Protein 7LBO (pdb70)

Solvent-accessible surface area: 17368 Å² total

Radius of gyration: 28.51 Å; Cα contacts (8 Å, |Δi|>4): 329; chains: 4; bounding box: 81×67×84 Å

Structure (mmCIF, N/CA/C/O backbone):
data_7LBO
#
_entry.id   7LBO
#
_cell.length_a   114.182
_cell.length_b   71.441
_cell.length_c   82.786
_cell.angle_alpha   90.000
_cell.angle_beta   129.110
_cell.angle_gamma   90.000
#
_symmetry.space_group_name_H-M   'C 1 2 1'
#
loop_
_entity.id
_entity.type
_entity.pdbx_description
1 polymer 'Baculoviral IAP repeat-containing protein 5'
2 polymer 'histone H3 T3phK4me1 peptide'
3 non-polymer 'ZINC ION'
4 water water
#
loop_
_atom_site.group_PDB
_atom_site.id
_atom_site.type_symbol
_atom_site.label_atom_id
_atom_site.label_alt_id
_atom_site.label_comp_id
_atom_site.label_asym_id
_atom_site.label_entity_id
_atom_site.label_seq_id
_atom_site.pdbx_PDB_ins_code
_atom_site.Cartn_x
_atom_site.Cartn_y
_atom_site.Cartn_z
_atom_site.occupancy
_atom_site.B_iso_or_equiv
_atom_site.auth_seq_id
_atom_site.auth_comp_id
_atom_site.auth_asym_id
_atom_site.auth_atom_id
_atom_site.pdbx_PDB_model_num
ATOM 1 N N . THR A 1 9 ? -16.120 33.777 50.737 1.00 145.19 5 THR A N 1
ATOM 2 C CA . THR A 1 9 ? -15.272 32.890 51.603 1.00 142.03 5 THR A CA 1
ATOM 3 C C . THR A 1 9 ? -14.704 31.679 50.821 1.00 142.21 5 THR A C 1
ATOM 4 O O . THR A 1 9 ? -15.141 30.535 51.009 1.00 143.76 5 THR A O 1
ATOM 8 N N . LEU A 1 10 ? -13.740 31.952 49.930 1.00 133.90 6 LEU A N 1
ATOM 9 C CA . LEU A 1 10 ? -13.120 30.928 49.054 1.00 123.49 6 LEU A CA 1
ATOM 10 C C . LEU A 1 10 ? -11.602 30.843 49.248 1.00 113.82 6 LEU A C 1
ATOM 11 O O . LEU A 1 10 ? -10.953 31.841 49.559 1.00 108.05 6 LEU A O 1
ATOM 16 N N . PRO A 1 11 ? -11.024 29.658 49.008 1.00 106.65 7 PRO A N 1
ATOM 17 C CA . PRO A 1 11 ? -9.586 29.437 49.176 1.00 108.73 7 PRO A CA 1
ATOM 18 C C . PRO A 1 11 ? -8.709 30.412 48.403 1.00 107.04 7 PRO A C 1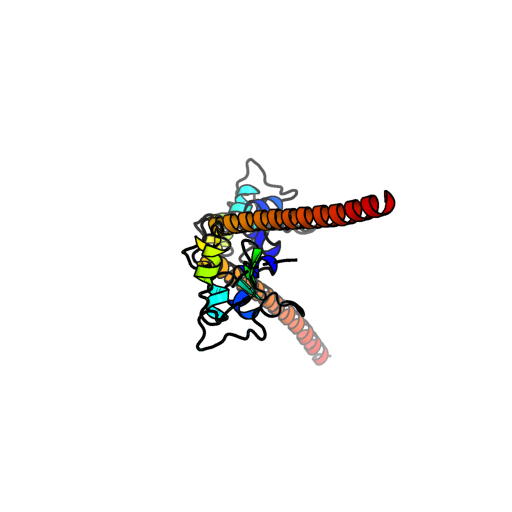
ATOM 19 O O . PRO A 1 11 ? -8.933 30.619 47.230 1.00 106.30 7 PRO A O 1
ATOM 23 N N . PRO A 1 12 ? -7.674 30.960 49.050 1.00 115.81 8 PRO A N 1
ATOM 24 C CA . PRO A 1 12 ? -6.738 31.892 48.407 1.00 115.18 8 PRO A CA 1
ATOM 25 C C . PRO A 1 12 ? -6.335 31.525 46.969 1.00 111.88 8 PRO A C 1
ATOM 26 O O . PRO A 1 12 ? -6.253 32.389 46.095 1.00 103.47 8 PRO A O 1
ATOM 30 N N . ALA A 1 13 ? -6.084 30.244 46.739 1.00 111.91 9 ALA A N 1
ATOM 31 C CA . ALA A 1 13 ? -5.637 29.772 45.438 1.00 111.18 9 ALA A CA 1
ATOM 32 C C . ALA A 1 13 ? -6.676 29.981 44.336 1.00 105.76 9 ALA A C 1
ATOM 33 O O . ALA A 1 13 ? -6.297 30.097 43.176 1.00 107.24 9 ALA A O 1
ATOM 35 N N . TRP A 1 14 ? -7.964 30.010 44.694 1.00 102.00 10 TRP A N 1
ATOM 36 C CA . TRP A 1 14 ? -9.063 30.210 43.724 1.00 101.42 10 TRP A CA 1
ATOM 37 C C . TRP A 1 14 ? -9.568 31.629 43.583 1.00 98.58 10 TRP A C 1
ATOM 38 O O . TRP A 1 14 ? -10.282 31.939 42.626 1.00 89.27 10 TRP A O 1
ATOM 49 N N . GLN A 1 15 ? -9.172 32.493 44.513 1.00 83.54 11 GLN A N 1
ATOM 50 C CA . GLN A 1 15 ? -9.568 33.909 44.488 1.00 84.06 11 GLN A CA 1
ATOM 51 C C . GLN A 1 15 ? -9.387 34.545 43.114 1.00 75.71 11 GLN A C 1
ATOM 52 O O . GLN A 1 15 ? -10.236 35.305 42.683 1.00 73.56 11 GLN A O 1
ATOM 58 N N . PRO A 1 16 ? -8.277 34.243 42.417 1.00 74.20 12 PRO A N 1
ATOM 59 C CA . PRO A 1 16 ? -8.055 34.985 41.177 1.00 68.03 12 PRO A CA 1
ATOM 60 C C . PRO A 1 16 ? -9.068 34.728 40.081 1.00 70.80 12 PRO A C 1
ATOM 61 O O . PRO A 1 16 ? -9.104 35.472 39.104 1.00 70.41 12 PRO A O 1
ATOM 65 N N . PHE A 1 17 ? -9.872 33.684 40.225 1.00 72.14 13 PHE A N 1
ATOM 66 C CA . PHE A 1 17 ? -11.002 33.461 39.323 1.00 70.03 13 PHE A CA 1
ATOM 67 C C . PHE A 1 17 ? -12.124 34.486 39.544 1.00 67.96 13 PHE A C 1
ATOM 68 O O . PHE A 1 17 ? -13.025 34.591 38.720 1.00 64.70 13 PHE A O 1
ATOM 76 N N . LEU A 1 18 ? -12.115 35.172 40.674 1.00 77.34 14 LEU A N 1
ATOM 77 C CA . LEU A 1 18 ? -13.151 36.168 41.004 1.00 80.55 14 LEU A CA 1
ATOM 78 C C . LEU A 1 18 ? -12.740 37.561 40.579 1.00 80.46 14 LEU A C 1
ATOM 79 O O . LEU A 1 18 ? -11.644 38.044 40.948 1.00 79.38 14 LEU A O 1
ATOM 84 N N . LYS A 1 19 ? -13.650 38.214 39.859 1.00 81.01 15 LYS A N 1
ATOM 85 C CA . LYS A 1 19 ? -13.427 39.523 39.300 1.00 79.41 15 LYS A CA 1
ATOM 86 C C . LYS A 1 19 ? -13.066 40.514 40.357 1.00 77.26 15 LYS A C 1
ATOM 87 O O . LYS A 1 19 ? -12.131 41.275 40.162 1.00 78.78 15 LYS A O 1
ATOM 91 N N . ASP A 1 20 ? -13.790 40.496 41.474 1.00 83.02 16 ASP A N 1
ATOM 92 C CA . ASP A 1 20 ? -13.575 41.472 42.561 1.00 86.31 16 ASP A CA 1
ATOM 93 C C . ASP A 1 20 ? -12.227 41.329 43.230 1.00 85.12 16 ASP A C 1
ATOM 94 O O . ASP A 1 20 ? -11.658 42.313 43.698 1.00 93.70 16 ASP A O 1
ATOM 99 N N . HIS A 1 21 ? -11.718 40.107 43.304 1.00 83.06 17 HIS A N 1
ATOM 100 C CA . HIS A 1 21 ? -10.367 39.895 43.822 1.00 82.73 17 HIS A CA 1
ATOM 101 C C . HIS A 1 21 ? -9.354 40.538 42.890 1.00 77.86 17 HIS A C 1
ATOM 102 O O . HIS A 1 21 ? -8.434 41.243 43.343 1.00 81.12 17 HIS A O 1
ATOM 109 N N . ARG A 1 22 ? -9.552 40.318 41.593 1.00 72.43 18 ARG A N 1
ATOM 110 C CA . ARG A 1 22 ? -8.608 40.794 40.598 1.00 66.62 18 ARG A CA 1
ATOM 111 C C . ARG A 1 22 ? -8.585 42.306 40.597 1.00 70.19 18 ARG A C 1
ATOM 112 O O . ARG A 1 22 ? -7.511 42.910 40.637 1.00 74.94 18 ARG A O 1
ATOM 120 N N . ILE A 1 23 ? -9.761 42.924 40.611 1.00 74.06 19 ILE A N 1
ATOM 121 C CA . ILE A 1 23 ? -9.849 44.376 40.717 1.00 84.83 19 ILE A CA 1
ATOM 122 C C . ILE A 1 23 ? -9.031 44.826 41.913 1.00 87.26 19 ILE A C 1
ATOM 123 O O . ILE A 1 23 ? -8.216 45.729 41.791 1.00 89.28 19 ILE A O 1
ATOM 128 N N . SER A 1 24 ? -9.223 44.178 43.061 1.00 86.81 20 SER A N 1
ATOM 129 C CA . SER A 1 24 ? -8.565 44.634 44.294 1.00 90.11 20 SER A CA 1
ATOM 130 C C . SER A 1 24 ? -7.058 44.538 44.231 1.00 86.27 20 SER A C 1
ATOM 131 O O . SER A 1 24 ? -6.414 45.104 45.078 1.00 91.28 20 SER A O 1
ATOM 134 N N . THR A 1 25 ? -6.470 43.815 43.279 1.00 82.98 21 THR A N 1
ATOM 135 C CA . THR A 1 25 ? -4.986 43.806 43.184 1.00 86.50 21 THR A CA 1
ATOM 136 C C . THR A 1 25 ? -4.425 45.147 42.693 1.00 88.12 21 THR A C 1
ATOM 137 O O . THR A 1 25 ? -3.243 45.423 42.854 1.00 86.12 21 THR A O 1
ATOM 141 N N . PHE A 1 26 ? -5.270 45.939 42.035 1.00 89.71 22 PHE A N 1
ATOM 142 C CA . PHE A 1 26 ? -4.835 47.166 41.382 1.00 93.68 22 PHE A CA 1
ATOM 143 C C . PHE A 1 26 ? -4.660 48.265 42.401 1.00 95.07 22 PHE A C 1
ATOM 144 O O . PHE A 1 26 ? -5.574 49.026 42.657 1.00 97.14 22 PHE A O 1
ATOM 152 N N . LYS A 1 27 ? -3.463 48.311 42.975 1.00 100.20 23 LYS A N 1
ATOM 153 C CA . LYS A 1 27 ? -3.086 49.302 43.966 1.00 112.24 23 LYS A CA 1
ATOM 154 C C . LYS A 1 27 ? -2.282 50.382 43.233 1.00 114.95 23 LYS A C 1
ATOM 155 O O . LYS A 1 27 ? -1.253 50.083 42.641 1.00 118.28 23 LYS A O 1
ATOM 157 N N . ASN A 1 28 ? -2.757 51.620 43.225 1.00 116.16 24 ASN A N 1
ATOM 158 C CA . ASN A 1 28 ? -2.055 52.693 42.505 1.00 1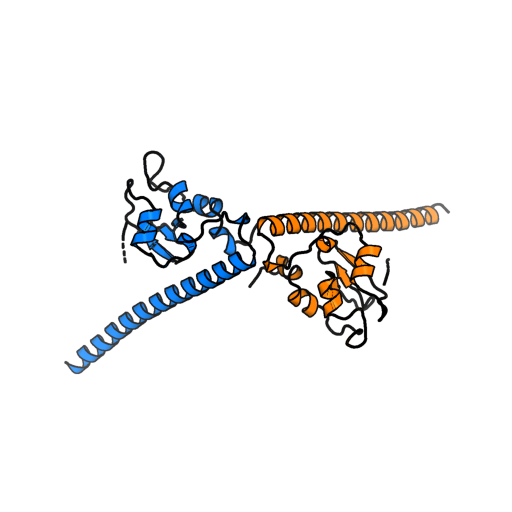21.69 24 ASN A CA 1
ATOM 159 C C . ASN A 1 28 ? -1.905 52.453 40.997 1.00 119.25 24 ASN A C 1
ATOM 160 O O . ASN A 1 28 ? -0.882 52.807 40.411 1.00 121.12 24 ASN A O 1
ATOM 165 N N . TRP A 1 29 ? -2.906 51.842 40.364 1.00 111.95 25 TRP A N 1
ATOM 166 C CA . TRP A 1 29 ? -2.913 51.728 38.908 1.00 104.62 25 TRP A CA 1
ATOM 167 C C . TRP A 1 29 ? -3.052 53.139 38.351 1.00 109.88 25 TRP A C 1
ATOM 168 O O . TRP A 1 29 ? -3.869 53.919 38.844 1.00 117.45 25 TRP A O 1
ATOM 179 N N . PRO A 1 30 ? -2.233 53.497 37.348 1.00 110.91 26 PRO A N 1
ATOM 180 C CA . PRO A 1 30 ? -2.334 54.901 36.914 1.00 112.26 26 PRO A CA 1
ATOM 181 C C . PRO A 1 30 ? -3.524 55.216 35.986 1.00 112.30 26 PRO A C 1
ATOM 182 O O . PRO A 1 30 ? -3.919 56.379 35.882 1.00 119.94 26 PRO A O 1
ATOM 186 N N . PHE A 1 31 ? -4.111 54.225 35.322 1.00 105.51 27 PHE A N 1
ATOM 187 C CA . PHE A 1 31 ? -5.142 54.534 34.330 1.00 104.42 27 PHE A CA 1
ATOM 188 C C . PHE A 1 31 ? -6.544 54.379 34.915 1.00 104.41 27 PHE A C 1
ATOM 189 O O . PHE A 1 31 ? -7.078 53.271 35.008 1.00 95.13 27 PHE A O 1
ATOM 197 N N . LEU A 1 32 ? -7.161 55.508 35.279 1.00 105.46 28 LEU A N 1
ATOM 198 C CA . LEU A 1 32 ? -8.469 55.471 35.940 1.00 103.03 28 LEU A CA 1
ATOM 199 C C . LEU A 1 32 ? -9.552 56.006 35.001 1.00 103.16 28 LEU A C 1
ATOM 200 O O . LEU A 1 32 ? -9.429 55.875 33.798 1.00 97.61 28 LEU A O 1
ATOM 205 N N . GLU A 1 33 ? -10.598 56.635 35.534 1.00 111.66 29 GLU A N 1
ATOM 206 C CA . GLU A 1 33 ? -11.683 57.128 34.690 1.00 118.04 29 GLU A CA 1
ATOM 207 C C . GLU A 1 33 ? -11.158 58.042 33.565 1.00 115.26 29 GLU A C 1
ATOM 208 O O . GLU A 1 33 ? -10.252 58.837 33.772 1.00 114.64 29 GLU A O 1
ATOM 214 N N . GLY A 1 34 ? -11.731 57.871 32.377 1.00 113.11 30 GLY A N 1
ATOM 215 C CA . GLY A 1 34 ? -11.309 58.547 31.170 1.00 113.98 30 GLY A CA 1
ATOM 216 C C . GLY A 1 34 ? -10.573 57.580 30.270 1.00 109.81 30 GLY A C 1
ATOM 217 O O . GLY A 1 34 ? -10.567 57.740 29.059 1.00 114.99 30 GLY A O 1
ATOM 218 N N . CYS A 1 35 ? -9.960 56.571 30.868 1.00 104.62 31 CYS A N 1
ATOM 219 C CA . CYS A 1 35 ? -9.137 55.620 30.138 1.00 108.91 31 CYS A CA 1
ATOM 220 C C . CYS A 1 35 ? -9.885 54.334 29.833 1.00 101.47 31 CYS A C 1
ATOM 221 O O . CYS A 1 35 ? -10.801 53.970 30.530 1.00 97.41 31 CYS A O 1
ATOM 224 N N . ALA A 1 36 ? -9.432 53.630 28.808 1.00 99.69 32 ALA A N 1
ATOM 225 C CA . ALA A 1 36 ? -10.015 52.369 28.399 1.00 95.37 32 ALA A CA 1
ATOM 226 C C . ALA A 1 36 ? -9.515 51.189 29.241 1.00 91.02 32 ALA A C 1
ATOM 227 O O . ALA A 1 36 ? -10.261 50.238 29.452 1.00 85.42 32 ALA A O 1
ATOM 229 N N . CYS A 1 37 ? -8.250 51.226 29.678 1.00 93.50 33 CYS A N 1
ATOM 230 C CA . CYS A 1 37 ? -7.671 50.149 30.499 1.00 90.90 33 CYS A CA 1
ATOM 231 C C . CYS A 1 37 ? -7.757 50.449 32.001 1.00 90.67 33 CYS A C 1
ATOM 232 O O . CYS A 1 37 ? -6.760 50.474 32.709 1.00 98.79 33 CYS A O 1
ATOM 235 N N . THR A 1 38 ? -8.962 50.659 32.488 1.00 90.79 34 THR A N 1
ATOM 236 C CA . THR A 1 38 ? -9.202 50.855 33.913 1.00 92.33 34 THR A CA 1
ATOM 237 C C . THR A 1 38 ? -9.038 49.553 34.698 1.00 89.34 34 THR A C 1
ATOM 238 O O . THR A 1 38 ? -9.065 48.473 34.119 1.00 86.92 34 THR A O 1
ATOM 242 N N . PRO A 1 39 ? -8.951 49.643 36.034 1.00 90.27 35 PRO A N 1
ATOM 243 C CA . PRO A 1 39 ? -8.974 48.426 36.860 1.00 87.39 35 PRO A CA 1
ATOM 244 C C . PRO A 1 39 ? -10.161 47.512 36.557 1.00 84.62 35 PRO A C 1
ATOM 245 O O . PRO A 1 39 ? -9.984 46.319 36.363 1.00 88.65 35 PRO A O 1
ATOM 249 N N . GLU A 1 40 ? -11.361 48.072 36.486 1.00 92.14 36 GLU A N 1
ATOM 250 C CA . GLU A 1 40 ? -12.553 47.291 36.146 1.00 93.21 36 GLU A CA 1
ATOM 251 C C . GLU A 1 40 ? -12.319 46.505 34.835 1.00 86.97 36 GLU A C 1
ATOM 252 O O . GLU A 1 40 ? -12.554 45.300 34.792 1.00 75.81 36 GLU A O 1
ATOM 258 N N . ARG A 1 41 ? -11.815 47.158 33.792 1.00 83.31 37 ARG A N 1
ATOM 259 C CA . ARG A 1 41 ? -11.670 46.489 32.481 1.00 84.42 37 ARG A CA 1
ATOM 260 C C . ARG A 1 41 ? -10.447 45.532 32.460 1.00 78.81 37 ARG A C 1
ATOM 261 O O . ARG A 1 41 ? -10.454 44.514 31.763 1.00 79.77 37 ARG A O 1
ATOM 265 N N . MET A 1 42 ? -9.400 45.842 33.224 1.00 79.51 38 MET A N 1
ATOM 266 C CA . MET A 1 42 ? -8.245 44.933 33.350 1.00 75.69 38 MET A CA 1
ATOM 267 C C . MET A 1 42 ? -8.693 43.639 34.035 1.00 73.21 38 MET A C 1
ATOM 268 O O . MET A 1 42 ? -8.500 42.522 33.524 1.00 72.31 38 MET A O 1
ATOM 273 N N . ALA A 1 43 ? -9.349 43.791 35.168 1.00 67.73 39 ALA A N 1
ATOM 274 C CA . ALA A 1 43 ? -9.897 42.639 35.849 1.00 76.18 39 ALA A CA 1
ATOM 275 C C . ALA A 1 43 ? -10.898 41.846 35.004 1.00 70.32 39 ALA A C 1
ATOM 276 O O . ALA A 1 43 ? -10.859 40.608 34.990 1.00 70.80 39 ALA A O 1
ATOM 278 N N . GLU A 1 44 ? -11.776 42.541 34.278 1.00 74.41 40 GLU 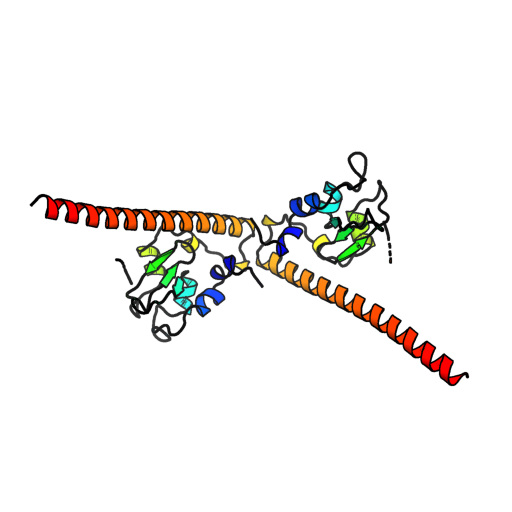A N 1
ATOM 279 C CA . GLU A 1 44 ? -12.766 41.853 33.439 1.00 75.01 40 GLU A CA 1
ATOM 280 C C . GLU A 1 44 ? -12.006 40.986 32.444 1.00 72.15 40 GLU A C 1
ATOM 281 O O . GLU A 1 44 ? -12.452 39.911 32.096 1.00 77.27 40 GLU A O 1
ATOM 287 N N . ALA A 1 45 ? -10.827 41.434 32.026 1.00 72.71 41 ALA A N 1
ATOM 288 C CA . ALA A 1 45 ? -10.052 40.721 31.012 1.00 67.78 41 ALA A CA 1
ATOM 289 C C . ALA A 1 45 ? -9.146 39.647 31.581 1.00 65.70 41 ALA A C 1
ATOM 290 O O . ALA A 1 45 ? -8.445 38.989 30.828 1.00 71.04 41 ALA A O 1
ATOM 292 N N . GLY A 1 46 ? -9.089 39.488 32.890 1.00 67.46 42 GLY A N 1
ATOM 293 C CA . GLY A 1 46 ? -8.255 38.410 33.453 1.00 68.30 42 GLY A CA 1
ATOM 294 C C . GLY A 1 46 ? -6.977 38.852 34.162 1.00 69.53 42 GLY A C 1
ATOM 295 O O . GLY A 1 46 ? -6.333 38.052 34.827 1.00 65.53 42 GLY A O 1
ATOM 296 N N . PHE A 1 47 ? -6.636 40.134 34.068 1.00 66.15 43 PHE A N 1
ATOM 297 C CA . PHE A 1 47 ? -5.383 40.604 34.599 1.00 62.15 43 PHE A CA 1
ATOM 298 C C . PHE A 1 47 ? -5.422 40.892 36.082 1.00 68.49 43 PHE A C 1
ATOM 299 O O . PHE A 1 47 ? -6.456 41.234 36.645 1.00 70.75 43 PHE A O 1
ATOM 307 N N . ILE A 1 48 ? -4.274 40.674 36.713 1.00 74.16 44 ILE A N 1
ATOM 308 C CA . ILE A 1 48 ? -3.989 41.178 38.034 1.00 80.26 44 ILE A CA 1
ATOM 309 C C . ILE A 1 48 ? -2.732 42.057 37.963 1.00 83.37 44 ILE A C 1
ATOM 310 O O . ILE A 1 48 ? -1.880 41.920 37.075 1.00 84.92 44 ILE A O 1
ATOM 315 N N . HIS A 1 49 ? -2.603 42.933 38.943 1.00 86.78 45 HIS A N 1
ATOM 316 C CA . HIS A 1 49 ? -1.532 43.896 38.947 1.00 91.91 45 HIS A CA 1
ATOM 317 C C . HIS A 1 49 ? -0.332 43.303 39.679 1.00 90.41 45 HIS A C 1
ATOM 318 O O . HIS A 1 49 ? -0.447 42.965 40.838 1.00 91.58 45 HIS A O 1
ATOM 325 N N . CYS A 1 50 ? 0.806 43.171 38.997 1.00 90.36 46 CYS A N 1
ATOM 326 C CA . CYS A 1 50 ? 2.014 42.600 39.595 1.00 91.06 46 CYS A CA 1
ATOM 327 C C . CYS A 1 50 ? 3.162 43.584 39.553 1.00 96.51 46 CYS A C 1
ATOM 328 O O . CYS A 1 50 ? 4.235 43.230 39.072 1.00 100.58 46 CYS A O 1
ATOM 331 N N . PRO A 1 51 ? 2.962 44.809 40.080 1.00 97.95 47 PRO A N 1
ATOM 332 C CA . PRO A 1 51 ? 3.938 45.901 39.932 1.00 104.46 47 PRO A CA 1
ATOM 333 C C . PRO A 1 51 ? 5.300 45.572 40.514 1.00 110.49 47 PRO A C 1
ATOM 334 O O . PRO A 1 51 ? 5.373 44.754 41.412 1.00 112.08 47 PRO A O 1
ATOM 338 N N . THR A 1 52 ? 6.355 46.187 39.986 1.00 114.69 48 THR A N 1
ATOM 339 C CA . THR A 1 52 ? 7.653 46.192 40.632 1.00 119.93 48 THR A CA 1
ATOM 340 C C . THR A 1 52 ? 8.097 47.650 40.729 1.00 129.23 48 THR A C 1
ATOM 341 O O . THR A 1 52 ? 7.387 48.532 40.230 1.00 123.11 48 THR A O 1
ATOM 345 N N . GLU A 1 53 ? 9.237 47.919 41.381 1.00 140.86 49 GLU A N 1
ATOM 346 C CA . GLU A 1 53 ? 9.851 49.266 41.332 1.00 149.59 49 GLU A CA 1
ATOM 347 C C . GLU A 1 53 ? 10.167 49.561 39.865 1.00 152.86 49 GLU A C 1
ATOM 348 O O . GLU A 1 53 ? 9.818 50.616 39.349 1.00 151.01 49 GLU A O 1
ATOM 350 N N . ASN A 1 54 ? 10.754 48.572 39.189 1.00 158.00 50 ASN A N 1
ATOM 351 C CA . ASN A 1 54 ? 11.154 48.686 37.784 1.00 164.10 50 ASN A CA 1
ATOM 352 C C . ASN A 1 54 ? 9.990 48.814 36.791 1.00 158.46 50 ASN A C 1
ATOM 353 O O . ASN A 1 54 ? 10.048 49.623 35.866 1.00 164.26 50 ASN A O 1
ATOM 358 N N . GLU A 1 55 ? 8.949 48.009 36.989 1.00 150.47 51 GLU A N 1
ATOM 359 C CA . GLU A 1 55 ? 7.899 47.798 35.998 1.00 140.18 51 GLU A CA 1
ATOM 360 C C . GLU A 1 55 ? 6.557 48.046 36.695 1.00 128.08 51 GLU A C 1
ATOM 361 O O . GLU A 1 55 ? 5.797 47.114 36.974 1.00 116.39 51 GLU A O 1
ATOM 367 N N . PRO A 1 56 ? 6.279 49.323 37.009 1.00 129.11 52 PRO A N 1
ATOM 368 C CA . PRO A 1 56 ? 5.186 49.679 37.913 1.00 123.58 52 PRO A CA 1
ATOM 369 C C . PRO A 1 56 ? 3.803 49.406 37.361 1.00 118.02 52 PRO A C 1
ATOM 370 O O . PRO A 1 56 ? 2.861 49.299 38.144 1.00 117.91 52 PRO A O 1
ATOM 374 N N . ASP A 1 57 ? 3.676 49.323 36.032 1.00 113.96 53 ASP A N 1
ATOM 375 C CA . ASP A 1 57 ? 2.390 49.007 35.385 1.00 105.50 53 ASP A CA 1
ATOM 376 C C . ASP A 1 57 ? 2.250 47.521 34.997 1.00 100.96 53 ASP A C 1
ATOM 377 O O . ASP A 1 57 ? 1.443 47.176 34.136 1.00 93.90 53 ASP A O 1
ATOM 382 N N . LEU A 1 58 ? 3.027 46.645 35.626 1.00 99.56 54 LEU A N 1
ATOM 383 C CA . LEU A 1 58 ? 3.054 45.248 35.197 1.00 99.36 54 LEU A CA 1
ATOM 384 C C . LEU A 1 58 ? 1.758 44.529 35.540 1.00 94.37 54 LEU A C 1
ATOM 385 O O . LEU A 1 58 ? 1.270 44.591 36.668 1.00 93.13 54 LEU A O 1
ATOM 390 N N . ALA A 1 59 ? 1.219 43.826 34.552 1.00 88.76 55 ALA A N 1
ATOM 391 C CA . ALA A 1 59 ? 0.005 43.055 34.752 1.00 85.05 55 ALA A CA 1
ATOM 392 C C . ALA A 1 59 ? 0.180 41.676 34.161 1.00 83.66 55 ALA A C 1
ATOM 393 O O . ALA A 1 59 ? 0.911 41.487 33.181 1.00 83.88 55 ALA A O 1
ATOM 395 N N . GLN A 1 60 ? -0.482 40.710 34.778 1.00 81.71 56 GLN A N 1
ATOM 396 C CA . GLN A 1 60 ? -0.418 39.336 34.331 1.00 79.11 56 GLN A CA 1
ATOM 397 C C . GLN A 1 60 ? -1.801 38.684 34.313 1.00 77.50 56 GLN A C 1
ATOM 398 O O . GLN A 1 60 ? -2.580 38.841 35.262 1.00 75.18 56 GLN A O 1
ATOM 404 N N . CYS A 1 61 ? -2.083 37.927 33.258 1.00 72.60 57 CYS A N 1
ATOM 405 C CA . CYS A 1 61 ? -3.274 37.087 33.234 1.00 72.01 57 CYS A CA 1
ATOM 406 C C . CYS A 1 61 ? -3.165 35.996 34.295 1.00 62.89 57 CYS A C 1
ATOM 407 O O . CYS A 1 61 ? -2.218 35.240 34.298 1.00 63.76 57 CYS A O 1
ATOM 410 N N . PHE A 1 62 ? -4.143 35.897 35.172 1.00 61.88 58 PHE A N 1
ATOM 411 C CA . PHE A 1 62 ? -4.114 34.869 36.230 1.00 65.36 58 PHE A CA 1
ATOM 412 C C . PHE A 1 62 ? -4.208 33.472 35.671 1.00 68.61 58 PHE A C 1
ATOM 413 O O . PHE A 1 62 ? -3.873 32.530 36.369 1.00 75.04 58 PHE A O 1
ATOM 421 N N . PHE A 1 63 ? -4.712 33.360 34.434 1.00 72.66 59 PHE A N 1
ATOM 422 C CA . PHE A 1 63 ? -5.055 32.082 33.835 1.00 71.69 59 PHE A CA 1
ATOM 423 C C . PHE A 1 63 ? -3.988 31.525 32.908 1.00 73.47 59 PHE A C 1
ATOM 424 O O . PHE A 1 63 ? -3.685 30.340 32.994 1.00 73.31 59 PHE A O 1
ATOM 432 N N . CYS A 1 64 ? -3.478 32.354 31.988 1.00 73.83 60 CYS A N 1
ATOM 433 C CA . CYS A 1 64 ? -2.416 31.930 31.048 1.00 74.06 60 CYS A CA 1
ATOM 434 C C . CYS A 1 64 ? -1.031 32.497 31.400 1.00 72.45 60 CYS A C 1
ATOM 435 O O . CYS A 1 64 ? -0.058 32.133 30.788 1.00 74.04 60 CYS A O 1
ATOM 438 N N . PHE A 1 65 ? -0.952 33.384 32.382 1.00 77.17 61 PHE A N 1
ATOM 439 C CA . PHE A 1 65 ? 0.326 33.885 32.950 1.00 78.45 61 PHE A CA 1
ATOM 440 C C . PHE A 1 65 ? 1.148 34.776 32.020 1.00 86.50 61 PHE A C 1
ATOM 441 O O . PHE A 1 65 ? 2.298 35.119 32.321 1.00 90.17 61 PHE A O 1
ATOM 449 N N . LYS A 1 66 ? 0.524 35.201 30.927 1.00 83.85 62 LYS A N 1
ATOM 450 C CA . LYS A 1 66 ? 1.115 36.196 30.072 1.00 88.45 62 LYS A CA 1
ATOM 451 C C . LYS A 1 66 ? 1.252 37.490 30.863 1.00 85.11 62 LYS A C 1
ATOM 452 O O . LYS A 1 66 ? 0.325 37.901 31.569 1.00 79.76 62 LYS A O 1
ATOM 458 N N . GLU A 1 67 ? 2.391 38.141 30.681 1.00 88.33 63 GLU A N 1
ATOM 459 C CA . GLU A 1 67 ? 2.764 39.335 31.422 1.00 92.07 63 GLU A CA 1
ATOM 460 C C . GLU A 1 67 ? 2.926 40.508 30.468 1.00 92.96 63 GLU A C 1
ATOM 461 O O . GLU A 1 67 ? 3.719 40.426 29.541 1.00 90.11 63 GLU A O 1
ATOM 467 N N . LEU A 1 68 ? 2.166 41.584 30.675 1.00 89.08 64 LEU A N 1
ATOM 468 C CA . LEU A 1 68 ? 2.239 42.735 29.780 1.00 88.37 64 LEU A CA 1
ATOM 469 C C . LEU A 1 68 ? 2.493 44.002 30.559 1.00 91.29 64 LEU A C 1
ATOM 470 O O . LEU A 1 68 ? 1.943 44.222 31.639 1.00 90.46 64 LEU A O 1
ATOM 475 N N . GLU A 1 69 ? 3.336 44.831 29.965 1.00 104.15 65 GLU A N 1
ATOM 476 C CA . GLU A 1 69 ? 3.713 46.120 30.498 1.00 105.34 65 GLU A CA 1
ATOM 477 C C . GLU A 1 69 ? 3.505 47.111 29.368 1.00 106.81 65 GLU A C 1
ATOM 478 O O . GLU A 1 69 ? 3.079 46.720 28.264 1.00 102.60 65 GLU A O 1
ATOM 484 N N . GLY A 1 70 ? 3.829 48.378 29.634 1.00 106.46 66 GLY A N 1
ATOM 485 C CA . GLY A 1 70 ? 3.752 49.421 28.619 1.00 109.16 66 GLY A CA 1
ATOM 486 C C . GLY A 1 70 ? 2.330 49.767 28.235 1.00 107.78 66 GLY A C 1
ATOM 487 O O . GLY A 1 70 ? 2.068 50.155 27.101 1.00 107.62 66 GLY A O 1
ATOM 488 N N . TRP A 1 71 ? 1.420 49.616 29.192 1.00 103.74 67 TRP A N 1
ATOM 489 C CA . TRP A 1 71 ? 0.019 49.979 29.004 1.00 102.03 67 TRP A CA 1
ATOM 490 C C . TRP A 1 71 ? -0.116 51.445 28.609 1.00 108.38 67 TRP A C 1
ATOM 491 O O . TRP A 1 71 ? 0.563 52.307 29.172 1.00 100.92 67 TRP A O 1
ATOM 502 N N . GLU A 1 72 ? -0.967 51.687 27.606 1.00 113.30 68 GLU A N 1
ATOM 503 C CA . GLU A 1 72 ? -1.387 53.022 27.208 1.00 118.10 68 GLU A CA 1
ATOM 504 C C . GLU A 1 72 ? -2.872 53.239 27.525 1.00 113.53 68 GLU A C 1
ATOM 505 O O . GLU A 1 72 ? -3.650 52.296 27.558 1.00 112.31 68 GLU A O 1
ATOM 511 N N . PRO A 1 73 ? -3.268 54.480 27.795 1.00 114.71 69 PRO A N 1
ATOM 512 C CA . PRO A 1 73 ? -4.640 54.721 28.243 1.00 112.87 69 PRO A CA 1
ATOM 513 C C . PRO A 1 73 ? -5.745 54.221 27.293 1.00 110.29 69 PRO A C 1
ATOM 514 O O . PRO A 1 73 ? -6.798 53.825 27.765 1.00 104.96 69 PRO A O 1
ATOM 518 N N . ASP A 1 74 ? -5.506 54.254 25.982 1.00 115.14 70 ASP A N 1
ATOM 519 C CA . ASP A 1 74 ? -6.500 53.811 24.982 1.00 113.93 70 ASP A CA 1
ATOM 520 C C . ASP A 1 74 ? -6.482 52.304 24.759 1.00 105.87 70 ASP A C 1
ATOM 521 O O . ASP A 1 74 ? -7.268 51.801 23.960 1.00 104.49 70 ASP A O 1
ATOM 526 N N . ASP A 1 75 ? -5.581 51.587 25.430 1.00 102.22 71 ASP A N 1
ATOM 527 C CA . ASP A 1 75 ? -5.521 50.121 25.292 1.00 103.43 71 ASP A CA 1
ATOM 528 C C . ASP A 1 75 ? -6.802 49.463 25.831 1.00 96.35 71 ASP A C 1
ATOM 529 O O . ASP A 1 75 ? -7.174 49.684 26.987 1.00 89.80 71 ASP A O 1
ATOM 534 N N . ASP A 1 76 ? -7.486 48.697 24.977 1.00 93.92 72 ASP A N 1
ATOM 535 C CA . ASP A 1 76 ? -8.583 47.839 25.414 1.00 94.44 72 ASP A CA 1
ATOM 536 C C . ASP A 1 76 ? -8.004 46.501 25.907 1.00 88.92 72 ASP A C 1
ATOM 537 O O . ASP A 1 76 ? -7.537 45.680 25.116 1.00 86.67 72 ASP A O 1
ATOM 542 N N . PRO A 1 77 ? -8.024 46.285 27.226 1.00 85.42 73 PRO A N 1
ATOM 543 C CA . PRO A 1 77 ? -7.349 45.114 27.809 1.00 86.83 73 PRO A CA 1
ATOM 544 C C . PRO A 1 77 ? -7.716 43.779 27.174 1.00 85.19 73 PRO A C 1
ATOM 545 O O . PRO A 1 77 ? -6.858 42.890 27.096 1.00 75.86 73 PRO A O 1
ATOM 549 N N . ILE A 1 78 ? -8.968 43.638 26.741 1.00 86.42 74 ILE A N 1
ATOM 550 C CA . ILE A 1 78 ? -9.415 42.401 26.118 1.00 87.50 74 ILE A CA 1
ATOM 551 C C . ILE A 1 78 ? -8.755 42.227 24.771 1.00 88.51 74 ILE A C 1
ATOM 552 O O . ILE A 1 78 ? -8.302 41.147 24.442 1.00 94.54 74 ILE A O 1
ATOM 557 N N . GLU A 1 79 ? -8.686 43.283 23.991 1.00 93.01 75 GLU A N 1
ATOM 558 C CA . GLU A 1 79 ? -8.006 43.176 22.721 1.00 100.95 75 GLU A CA 1
ATOM 559 C C . GLU A 1 79 ? -6.533 42.869 22.934 1.00 97.07 75 GLU A C 1
ATOM 560 O O . GLU A 1 79 ? -5.925 42.118 22.172 1.00 103.89 75 GLU A O 1
ATOM 566 N N . GLU A 1 80 ? -5.956 43.449 23.968 1.00 88.23 76 GLU A N 1
ATOM 567 C CA . GLU A 1 80 ? -4.540 43.222 24.241 1.00 90.40 76 GLU A CA 1
ATOM 568 C C . GLU A 1 80 ? -4.293 41.770 24.681 1.00 88.68 76 GLU A C 1
ATOM 569 O O . GLU A 1 80 ? -3.298 41.159 24.289 1.00 88.96 76 GLU A O 1
ATOM 575 N N . HIS A 1 81 ? -5.212 41.216 25.468 1.00 82.98 77 HIS A N 1
ATOM 576 C CA . HIS A 1 81 ? -5.120 39.826 25.868 1.00 81.60 77 HIS A CA 1
ATOM 577 C C . HIS A 1 81 ? -5.187 38.957 24.636 1.00 83.07 77 HIS A C 1
ATOM 578 O O . HIS A 1 81 ? -4.330 38.079 24.457 1.00 82.29 77 HIS A O 1
ATOM 585 N N . LYS A 1 82 ? -6.183 39.209 23.783 1.00 87.13 78 LYS A N 1
ATOM 586 C CA . LYS A 1 82 ? -6.335 38.446 22.534 1.00 98.48 78 LYS A CA 1
ATOM 587 C C . LYS A 1 82 ? -5.066 38.481 21.696 1.00 102.10 78 LYS A C 1
ATOM 588 O O . LYS A 1 82 ? -4.541 37.422 21.347 1.00 102.86 78 LYS A O 1
ATOM 594 N N . LYS A 1 83 ? -4.577 39.686 21.380 1.00 103.25 79 LYS A N 1
ATOM 595 C CA . LYS A 1 83 ? -3.390 39.821 20.531 1.00 111.95 79 LYS A CA 1
ATOM 596 C C . LYS A 1 83 ? -2.222 39.059 21.163 1.00 111.31 79 LYS A C 1
ATOM 597 O O . LYS A 1 83 ? -1.615 38.221 20.512 1.00 117.95 79 LYS A O 1
ATOM 599 N N . HIS A 1 84 ? -1.943 39.298 22.439 1.00 103.17 80 HIS A N 1
ATOM 600 C CA . HIS A 1 84 ? -0.712 38.779 23.044 1.00 105.22 80 HIS A CA 1
ATOM 601 C C . HIS A 1 84 ? -0.756 37.321 23.532 1.00 101.96 80 HIS A C 1
ATOM 602 O O . HIS A 1 84 ? 0.290 36.686 23.646 1.00 110.22 80 HIS A O 1
ATOM 609 N N . SER A 1 85 ? -1.945 36.776 23.774 1.00 96.18 81 SER A N 1
ATOM 610 C CA . SER A 1 85 ? -2.075 35.365 24.190 1.00 98.36 81 SER A CA 1
ATOM 611 C C . SER A 1 85 ? -3.409 34.746 23.716 1.00 96.86 81 SER A C 1
ATOM 612 O O . SER A 1 85 ? -4.296 34.462 24.531 1.00 89.90 81 SER A O 1
ATOM 615 N N . SER A 1 86 ? -3.539 34.550 22.398 1.00 101.84 82 SER A N 1
ATOM 616 C CA . SER A 1 86 ? -4.832 34.216 21.775 1.00 98.07 82 SER A CA 1
ATOM 617 C C . SER A 1 86 ? -5.319 32.823 22.141 1.00 94.62 82 SER A C 1
ATOM 618 O O . SER A 1 86 ? -6.515 32.597 22.166 1.00 90.30 82 SER A O 1
ATOM 621 N N . GLY A 1 87 ? -4.413 31.921 22.508 1.00 96.50 83 GLY A N 1
ATOM 622 C CA . GLY A 1 87 ? -4.811 30.594 22.999 1.00 94.50 83 GLY A CA 1
ATOM 623 C C . GLY A 1 87 ? -5.405 30.523 24.419 1.00 92.10 83 GLY A C 1
ATOM 624 O O . GLY A 1 87 ? -5.824 29.458 24.848 1.00 90.61 83 GLY A O 1
ATOM 625 N N . CYS A 1 88 ? -5.463 31.640 25.143 1.00 84.70 84 CYS A N 1
ATOM 626 C CA . CYS A 1 88 ? -5.922 31.639 26.531 1.00 82.67 84 CYS A CA 1
ATOM 627 C C . CYS A 1 88 ? -7.407 31.290 26.669 1.00 82.05 84 CYS A C 1
ATOM 628 O O . CYS A 1 88 ? -8.266 31.980 26.144 1.00 88.16 84 CYS A O 1
ATOM 631 N N . ALA A 1 89 ? -7.710 30.235 27.411 1.00 82.59 85 ALA A N 1
ATOM 632 C CA . ALA A 1 89 ? -9.072 29.683 27.475 1.00 79.46 85 ALA A CA 1
ATOM 633 C C . ALA A 1 89 ? -10.024 30.532 28.301 1.00 79.11 85 ALA A C 1
ATOM 634 O O . ALA A 1 89 ? -11.232 30.443 28.138 1.00 79.37 85 ALA A O 1
ATOM 636 N N . PHE A 1 90 ? -9.476 31.350 29.196 1.00 78.06 86 PHE A N 1
ATOM 637 C CA . PHE A 1 90 ? -10.291 32.294 29.954 1.00 72.43 86 PHE A CA 1
ATOM 638 C C . PHE A 1 90 ? -11.021 33.237 29.050 1.00 74.33 86 PHE A C 1
ATOM 639 O O . PHE A 1 90 ? -12.100 33.723 29.391 1.00 70.78 86 PHE A O 1
ATOM 647 N N . LEU A 1 91 ? -10.419 33.516 27.902 1.00 80.66 87 LEU A N 1
ATOM 648 C CA . LEU A 1 91 ? -11.057 34.381 26.919 1.00 82.57 87 LEU A CA 1
ATOM 649 C C . LEU A 1 91 ? -12.324 33.756 26.399 1.00 82.62 87 LEU A C 1
ATOM 650 O O . LEU A 1 91 ? -13.224 34.475 26.005 1.00 78.20 87 LEU A O 1
ATOM 655 N N . SER A 1 92 ? -12.400 32.429 26.411 1.00 84.93 88 SER A N 1
ATOM 656 C CA . SER A 1 92 ? -13.590 31.719 25.932 1.00 85.97 88 SER A CA 1
ATOM 657 C C . SER A 1 92 ? -14.709 31.662 26.943 1.00 78.45 88 SER A C 1
ATOM 658 O O . SER A 1 92 ? -15.823 31.397 26.598 1.00 86.16 88 SER A O 1
ATOM 661 N N . VAL A 1 93 ? -14.425 31.958 28.181 1.00 74.88 89 VAL A N 1
ATOM 662 C CA . VAL A 1 93 ? -15.430 31.801 29.204 1.00 78.55 89 VAL A CA 1
ATOM 663 C C . VAL A 1 93 ? -16.500 32.860 29.108 1.00 75.75 89 VAL A C 1
ATOM 664 O O . VAL A 1 93 ? -16.257 34.025 29.389 1.00 69.16 89 VAL A O 1
ATOM 668 N N . LYS A 1 94 ? -17.688 32.438 28.726 1.00 80.25 90 LYS A N 1
ATOM 669 C CA . LYS A 1 94 ? -18.814 33.349 28.526 1.00 90.22 90 LYS A CA 1
ATOM 670 C C . LYS A 1 94 ? -19.609 33.522 29.836 1.00 89.81 90 LYS A C 1
ATOM 671 O O . LYS A 1 94 ? -20.046 34.619 30.151 1.00 92.42 90 LYS A O 1
ATOM 673 N N . LYS A 1 95 ? -19.750 32.453 30.616 1.00 96.21 91 LYS A N 1
ATOM 674 C CA . LYS A 1 95 ? -20.609 32.478 31.816 1.00 91.27 91 LYS A CA 1
ATOM 675 C C . LYS A 1 95 ? -19.954 33.212 32.984 1.00 87.13 91 LYS A C 1
ATOM 676 O O . LYS A 1 95 ? -18.734 33.270 33.100 1.00 82.61 91 LYS A O 1
ATOM 682 N N . GLN A 1 96 ? -20.790 33.792 33.839 1.00 94.61 92 GLN A N 1
ATOM 683 C CA . GLN A 1 96 ? -20.369 34.277 35.162 1.00 99.10 92 GLN A CA 1
ATOM 684 C C . GLN A 1 96 ? -19.813 33.113 36.017 1.00 95.94 92 GLN A C 1
ATOM 685 O O . GLN A 1 96 ? -20.208 31.961 35.829 1.00 96.51 92 GLN A O 1
ATOM 691 N N . PHE A 1 97 ? -18.947 33.426 36.975 1.00 87.73 93 PHE A N 1
ATOM 692 C CA . PHE A 1 97 ? -18.321 32.411 37.833 1.00 85.31 93 PHE A CA 1
ATOM 693 C C . PHE A 1 97 ? -19.311 31.444 38.499 1.00 87.73 93 PHE A C 1
ATOM 694 O O . PHE A 1 97 ? -19.118 30.226 38.494 1.00 87.78 93 PHE A O 1
ATOM 702 N N . GLU A 1 98 ? -20.391 31.986 39.030 1.00 92.56 94 GLU A N 1
ATOM 703 C CA . GLU A 1 98 ? -21.325 31.160 39.756 1.00 89.05 94 GLU A CA 1
ATOM 704 C C . GLU A 1 98 ? -22.262 30.376 38.849 1.00 90.63 94 GLU A C 1
ATOM 705 O O . GLU A 1 98 ? -23.011 29.532 39.340 1.00 89.04 94 GLU A O 1
ATOM 711 N N . GLU A 1 99 ? -22.217 30.637 37.541 1.00 91.44 95 GLU A N 1
ATOM 712 C CA . GLU A 1 99 ? -23.039 29.912 36.589 1.00 88.41 95 GLU A CA 1
ATOM 713 C C . GLU A 1 99 ? -22.253 28.726 36.065 1.00 82.78 95 GLU A C 1
ATOM 714 O O . GLU A 1 99 ? -22.822 27.833 35.435 1.00 85.45 95 GLU A O 1
ATOM 716 N N . LEU A 1 100 ? -20.952 28.676 36.353 1.00 81.05 96 LEU A N 1
ATOM 717 C CA . LEU A 1 100 ? -20.159 27.480 35.998 1.00 77.69 96 LEU A CA 1
ATOM 718 C C . LEU A 1 100 ? -20.537 26.271 36.838 1.00 74.04 96 LEU A C 1
ATOM 719 O O . LEU A 1 100 ? -20.921 26.393 37.988 1.00 78.16 96 LEU A O 1
ATOM 724 N N . THR A 1 101 ? -20.476 25.095 36.239 1.00 73.28 97 THR A N 1
ATOM 725 C CA . THR A 1 101 ? -20.586 23.902 37.006 1.00 72.93 97 THR A CA 1
ATOM 726 C C . THR A 1 101 ? -19.213 23.638 37.576 1.00 77.50 97 THR A C 1
ATOM 727 O O . THR A 1 101 ? -18.186 24.050 37.007 1.00 79.27 97 THR A O 1
ATOM 731 N N . LEU A 1 102 ? -19.207 22.883 38.665 1.00 77.56 98 LEU A N 1
ATOM 732 C CA . LEU A 1 102 ? -17.968 22.456 39.286 1.00 74.04 98 LEU A CA 1
ATOM 733 C C . LEU A 1 102 ? -17.135 21.674 38.302 1.00 73.21 98 LEU A C 1
ATOM 734 O O . LEU A 1 102 ? -15.937 21.822 38.265 1.00 76.19 98 LEU A O 1
ATOM 739 N N . GLY A 1 103 ? -17.769 20.839 37.485 1.00 77.49 99 GLY A N 1
ATOM 740 C CA . GLY A 1 103 ? -17.029 20.106 36.455 1.00 75.58 99 GLY A CA 1
ATOM 741 C C . GLY A 1 103 ? -16.364 21.077 35.502 1.00 75.18 99 GLY A C 1
ATOM 742 O O . GLY A 1 103 ? -15.194 20.926 35.178 1.00 78.33 99 GLY A O 1
ATOM 743 N N . GLU A 1 104 ? -17.094 22.094 35.061 1.00 74.90 100 GLU A N 1
ATOM 744 C CA . GLU A 1 104 ? -16.488 23.121 34.191 1.00 78.89 100 GLU A CA 1
ATOM 745 C C . GLU A 1 104 ? -15.348 23.839 34.891 1.00 77.27 100 GLU A C 1
ATOM 746 O O . GLU A 1 104 ? -14.271 24.059 34.301 1.00 76.73 100 GLU A O 1
ATOM 752 N N . PHE A 1 105 ? -15.587 24.202 36.151 1.00 73.27 101 PHE A N 1
ATOM 753 C CA . PHE A 1 105 ? -14.610 24.932 36.923 1.00 69.63 101 PHE A CA 1
ATOM 754 C C . PHE A 1 105 ? -13.346 24.121 37.141 1.00 69.43 101 PHE A C 1
ATOM 755 O O . PHE A 1 105 ? -12.244 24.598 36.913 1.00 67.40 101 PHE A O 1
ATOM 763 N N . LEU A 1 106 ? -13.509 22.880 37.548 1.00 74.33 102 LEU A N 1
ATOM 764 C CA . LEU A 1 106 ? -12.374 21.984 37.671 1.00 78.29 102 LEU A CA 1
ATOM 765 C C . LEU A 1 106 ? -11.630 21.765 36.366 1.00 74.60 102 LEU A C 1
ATOM 766 O O . LEU A 1 106 ? -10.416 21.669 36.380 1.00 81.22 102 LEU A O 1
ATOM 771 N N . LYS A 1 107 ? -12.334 21.692 35.239 1.00 77.96 103 LYS A N 1
ATOM 772 C CA . LYS A 1 107 ? -11.662 21.583 33.934 1.00 82.60 103 LYS A CA 1
ATOM 773 C C . LYS A 1 107 ? -10.794 22.840 33.724 1.00 75.93 103 LYS A C 1
ATOM 774 O O . LYS A 1 107 ? -9.619 22.770 33.342 1.00 78.58 103 LYS A O 1
ATOM 778 N N . LEU A 1 108 ? -11.342 23.984 34.067 1.00 69.79 104 LEU A N 1
ATOM 779 C CA . LEU A 1 108 ? -10.590 25.231 33.942 1.00 71.82 104 LEU A CA 1
ATOM 780 C C . LEU A 1 108 ? -9.382 25.316 34.839 1.00 69.75 104 LEU A C 1
ATOM 781 O O . LEU A 1 108 ? -8.337 25.806 34.422 1.00 70.35 104 LEU A O 1
ATOM 786 N N . ASP A 1 109 ? -9.510 24.855 36.073 1.00 73.67 105 ASP A N 1
ATOM 787 C CA . ASP A 1 109 ? -8.391 24.961 37.026 1.00 71.16 105 ASP A CA 1
ATOM 788 C C . ASP A 1 109 ? -7.269 24.037 36.642 1.00 74.61 105 ASP A C 1
ATOM 789 O O . ASP A 1 109 ? -6.117 24.387 36.788 1.00 77.06 105 ASP A O 1
ATOM 794 N N . ARG A 1 110 ? -7.609 22.894 36.055 1.00 79.70 106 ARG A N 1
ATOM 795 C CA . ARG A 1 110 ? -6.595 22.009 35.473 1.00 79.99 106 ARG A CA 1
ATOM 796 C C . ARG A 1 110 ? -5.852 22.658 34.327 1.00 78.44 106 ARG A C 1
ATOM 797 O O . ARG A 1 110 ? -4.650 22.519 34.210 1.00 85.98 106 ARG A O 1
ATOM 805 N N . GLU A 1 111 ? -6.539 23.387 33.460 1.00 83.47 107 GLU A N 1
ATOM 806 C CA . GLU A 1 111 ? -5.817 24.014 32.361 1.00 73.66 107 GLU A CA 1
ATOM 807 C C . GLU A 1 111 ? -4.915 25.116 32.926 1.00 75.15 107 GLU A C 1
ATOM 808 O O . GLU A 1 111 ? -3.787 25.330 32.448 1.00 82.67 107 GLU A O 1
ATOM 814 N N . ARG A 1 112 ? -5.378 25.794 33.971 1.00 71.53 108 ARG A N 1
ATOM 815 C CA . ARG A 1 112 ? -4.560 26.848 34.572 1.00 75.86 108 ARG A CA 1
ATOM 816 C C . ARG A 1 112 ? -3.252 26.279 35.136 1.00 78.20 108 ARG A C 1
ATOM 817 O O . ARG A 1 112 ? -2.184 26.846 34.952 1.00 80.37 108 ARG A O 1
ATOM 825 N N . ALA A 1 113 ? -3.348 25.156 35.829 1.00 82.19 109 ALA A N 1
ATOM 826 C CA . ALA A 1 113 ? -2.175 24.506 36.396 1.00 81.75 109 ALA A CA 1
ATOM 827 C C . ALA A 1 113 ? -1.203 24.114 35.293 1.00 82.18 109 ALA A C 1
ATOM 828 O O . ALA A 1 113 ? -0.012 24.328 35.436 1.00 86.62 109 ALA A O 1
ATOM 830 N N . LYS A 1 114 ? -1.715 23.545 34.201 1.00 83.86 110 LYS A N 1
ATOM 831 C CA . LYS A 1 114 ? -0.886 23.208 33.040 1.00 83.30 110 LYS A CA 1
ATOM 832 C C . LYS A 1 114 ? -0.267 24.473 32.458 1.00 85.21 110 LYS A C 1
ATOM 833 O O . LYS A 1 114 ? 0.870 24.459 32.021 1.00 87.81 110 LYS A O 1
ATOM 836 N N . ASN A 1 115 ? -0.993 25.589 32.443 1.00 79.53 111 ASN A N 1
ATOM 837 C CA . ASN A 1 115 ? -0.372 26.779 31.904 1.00 75.17 111 ASN A CA 1
ATOM 838 C C . ASN A 1 115 ? 0.791 27.227 32.778 1.00 74.17 111 ASN A C 1
ATOM 839 O O . ASN A 1 115 ? 1.821 27.691 32.260 1.00 74.18 111 ASN A O 1
ATOM 844 N N . LYS A 1 116 ? 0.608 27.100 34.092 1.00 77.97 112 LYS A N 1
ATOM 845 C CA . LYS A 1 116 ? 1.605 27.555 35.082 1.00 82.30 112 LYS A CA 1
ATOM 846 C C . LYS A 1 116 ? 2.882 26.768 34.919 1.00 81.15 112 LYS A C 1
ATOM 847 O O . LYS A 1 116 ? 3.957 27.327 34.811 1.00 83.25 112 LYS A O 1
ATOM 851 N N . ILE A 1 117 ? 2.718 25.460 34.837 1.00 83.11 113 ILE A N 1
ATOM 852 C CA . ILE A 1 117 ? 3.808 24.560 34.600 1.00 86.39 113 ILE A CA 1
ATOM 853 C C . ILE A 1 117 ? 4.518 24.912 33.305 1.00 88.80 113 ILE A C 1
ATOM 854 O O . ILE A 1 117 ? 5.732 25.051 33.308 1.00 93.61 113 ILE A O 1
ATOM 859 N N . ALA A 1 118 ? 3.773 25.070 32.210 1.00 86.37 114 ALA A N 1
ATOM 860 C CA . ALA A 1 118 ? 4.377 25.390 30.904 1.00 82.93 114 ALA A CA 1
ATOM 861 C C . ALA A 1 118 ? 5.211 26.664 30.982 1.00 84.29 114 ALA A C 1
ATOM 862 O O . ALA A 1 118 ? 6.298 26.726 30.422 1.00 90.07 114 ALA A O 1
ATOM 864 N N . LYS A 1 119 ? 4.723 27.648 31.724 1.00 79.95 115 LYS A N 1
ATOM 865 C CA . LYS A 1 119 ? 5.417 28.924 31.841 1.00 82.11 115 LYS A CA 1
ATOM 866 C C . LYS A 1 119 ? 6.711 28.719 32.588 1.00 82.53 115 LYS A C 1
ATOM 867 O O . LYS A 1 119 ? 7.768 29.180 32.159 1.00 82.62 115 LYS A O 1
ATOM 873 N N . GLU A 1 120 ? 6.618 28.024 33.715 1.00 83.13 116 GLU A N 1
ATOM 874 C CA . GLU A 1 120 ? 7.773 27.734 34.538 1.00 83.62 116 GLU A CA 1
ATOM 875 C C . GLU A 1 120 ? 8.798 26.924 33.774 1.00 86.78 116 GLU A C 1
ATOM 876 O O . GLU A 1 120 ? 10.002 27.177 33.894 1.00 85.88 116 GLU A O 1
ATOM 882 N N . THR A 1 121 ? 8.360 25.988 32.941 1.00 85.92 117 THR A N 1
ATOM 883 C CA . THR A 1 121 ? 9.360 25.210 32.221 1.00 88.35 117 THR A CA 1
ATOM 884 C C . THR A 1 121 ? 9.914 26.045 31.088 1.00 84.03 117 THR A C 1
ATOM 885 O O . THR A 1 121 ? 11.065 25.892 30.714 1.00 83.76 117 THR A O 1
ATOM 889 N N . ASN A 1 122 ? 9.122 26.945 30.532 1.00 84.18 118 ASN A N 1
ATOM 890 C CA . ASN A 1 122 ? 9.671 27.766 29.464 1.00 85.49 118 ASN A CA 1
ATOM 891 C C . ASN A 1 122 ? 10.763 28.683 30.036 1.00 78.13 118 ASN A C 1
ATOM 892 O O . ASN A 1 122 ? 11.785 28.908 29.400 1.00 74.59 118 ASN A O 1
ATOM 897 N N . ASN A 1 123 ? 10.576 29.128 31.272 1.00 77.39 119 ASN A N 1
ATOM 898 C CA . ASN A 1 123 ? 11.553 29.958 31.940 1.00 78.27 119 ASN A CA 1
ATOM 899 C C . ASN A 1 123 ? 12.828 29.212 32.207 1.00 75.96 119 ASN A C 1
ATOM 900 O O . ASN A 1 123 ? 13.921 29.706 31.908 1.00 78.56 119 ASN A O 1
ATOM 905 N N . LYS A 1 124 ? 12.699 28.014 32.762 1.00 78.09 120 LYS A N 1
ATOM 906 C CA . LYS A 1 124 ? 13.862 27.175 33.022 1.00 81.10 120 LYS A CA 1
ATOM 907 C C . LYS A 1 124 ? 14.665 26.928 31.744 1.00 82.48 120 LYS A C 1
ATOM 908 O O . LYS A 1 124 ? 15.888 27.022 31.776 1.00 78.99 120 LYS A O 1
ATOM 914 N N . LYS A 1 125 ? 13.974 26.638 30.626 1.00 80.68 121 LYS A N 1
ATOM 915 C CA . LYS A 1 125 ? 14.624 26.392 29.340 1.00 80.54 121 LYS A CA 1
ATOM 916 C C . LYS A 1 125 ? 15.476 27.609 28.920 1.00 79.94 121 LYS A C 1
ATOM 917 O O . LYS A 1 125 ? 16.604 27.447 28.476 1.00 81.77 121 LYS A O 1
ATOM 921 N N . LYS A 1 126 ? 14.962 28.820 29.090 1.00 78.48 122 LYS A N 1
ATOM 922 C CA . LYS A 1 126 ? 15.723 30.011 28.654 1.00 82.66 122 LYS A CA 1
ATOM 923 C C . LYS A 1 126 ? 16.929 30.281 29.576 1.00 82.30 122 LYS A C 1
ATOM 924 O O . LYS A 1 126 ? 18.002 30.638 29.093 1.00 88.42 122 LYS A O 1
ATOM 926 N N . GLU A 1 127 ? 16.763 30.055 30.881 1.00 80.95 123 GLU A N 1
ATOM 927 C CA . GLU A 1 127 ? 17.854 30.238 31.814 1.00 84.45 123 GLU A CA 1
ATOM 928 C C . GLU A 1 127 ? 18.968 29.220 31.562 1.00 80.79 123 GLU A C 1
ATOM 929 O O . GLU A 1 127 ? 20.163 29.567 31.489 1.00 79.84 123 GLU A O 1
ATOM 935 N N . PHE A 1 128 ? 18.577 27.967 31.380 1.00 80.06 124 PHE A N 1
ATOM 936 C CA . PHE A 1 128 ? 19.521 26.920 31.039 1.00 77.13 124 PHE A CA 1
ATOM 937 C C . PHE A 1 128 ? 20.336 27.263 29.805 1.00 72.83 124 PHE A C 1
ATOM 938 O O . PHE A 1 128 ? 21.555 27.124 29.804 1.00 75.49 124 PHE A O 1
ATOM 946 N N . GLU A 1 129 ? 19.652 27.665 28.751 1.00 71.73 125 GLU A N 1
ATOM 947 C CA . GLU A 1 129 ? 20.292 27.917 27.443 1.00 79.80 125 GLU A CA 1
ATOM 948 C C . GLU A 1 129 ? 21.246 29.081 27.536 1.00 77.37 125 GLU A C 1
ATOM 949 O O . GLU A 1 129 ? 22.268 29.105 26.857 1.00 81.54 125 GLU A O 1
ATOM 955 N N . GLU A 1 130 ? 20.915 30.029 28.395 1.00 73.81 126 GLU A N 1
ATOM 956 C CA . GLU A 1 130 ? 21.799 31.144 28.661 1.00 79.03 126 GLU A CA 1
ATOM 957 C C . GLU A 1 130 ? 23.053 30.700 29.419 1.00 76.29 126 GLU A C 1
ATOM 958 O O . GLU A 1 130 ? 24.169 31.162 29.118 1.00 80.45 126 GLU A O 1
ATOM 964 N N . THR A 1 131 ? 22.880 29.847 30.431 1.00 72.30 127 THR A N 1
ATOM 965 C CA . THR A 1 131 ? 24.026 29.271 31.152 1.00 70.30 127 THR A CA 1
ATOM 966 C C . THR A 1 131 ? 24.883 28.445 30.185 1.00 72.24 127 THR A C 1
ATOM 967 O O . THR A 1 131 ? 26.117 28.540 30.161 1.00 68.96 127 THR A O 1
ATOM 971 N N . ALA A 1 132 ? 24.226 27.642 29.359 1.00 71.44 128 ALA A N 1
ATOM 972 C CA . ALA A 1 132 ? 24.967 26.863 28.372 1.00 73.06 128 ALA A CA 1
ATOM 973 C C . ALA A 1 132 ? 25.807 27.771 27.476 1.00 73.08 128 ALA A C 1
ATOM 974 O O . ALA A 1 132 ? 26.942 27.424 27.161 1.00 73.71 128 ALA A O 1
ATOM 976 N N . LYS A 1 133 ? 25.289 28.940 27.100 1.00 76.18 129 LYS A N 1
ATOM 977 C CA . LYS A 1 133 ? 26.059 29.856 26.243 1.00 77.14 129 LYS A CA 1
ATOM 978 C C . LYS A 1 133 ? 27.301 30.347 26.980 1.00 74.54 129 LYS A C 1
ATOM 979 O O . LYS A 1 133 ? 28.385 30.347 26.422 1.00 81.51 129 LYS A O 1
ATOM 982 N N . LYS A 1 134 ? 27.161 30.698 28.251 1.00 77.02 130 LYS A N 1
ATOM 983 C CA . LYS A 1 134 ? 28.315 31.151 29.030 1.00 76.72 130 LYS A CA 1
ATOM 984 C C . LYS A 1 134 ? 29.390 30.057 29.152 1.00 70.41 130 LYS A C 1
ATOM 985 O O . LYS A 1 134 ? 30.576 30.303 28.971 1.00 72.82 130 LYS A O 1
ATOM 991 N N . VAL A 1 135 ? 28.978 28.837 29.430 1.00 66.91 131 VAL A N 1
ATOM 992 C CA . VAL A 1 135 ? 29.945 27.764 29.599 1.00 65.97 131 VAL A CA 1
ATOM 993 C C . VAL A 1 135 ? 30.719 27.522 28.300 1.00 67.34 131 VAL A C 1
ATOM 994 O O . VAL A 1 135 ? 31.969 27.433 28.291 1.00 65.12 131 VAL A O 1
ATOM 998 N N . ARG A 1 136 ? 29.962 27.457 27.207 1.00 64.61 132 ARG A N 1
ATOM 999 C CA . ARG A 1 136 ? 30.486 27.223 25.882 1.00 69.89 132 ARG A CA 1
ATOM 1000 C C . ARG A 1 136 ? 31.537 28.271 25.537 1.00 76.32 132 ARG A C 1
ATOM 1001 O O . ARG A 1 136 ? 32.689 27.944 25.168 1.00 77.30 132 ARG A O 1
ATOM 1009 N N . ARG A 1 137 ? 31.154 29.526 25.690 1.00 76.26 133 ARG A N 1
ATOM 1010 C CA . ARG A 1 137 ? 32.034 30.609 25.347 1.00 81.09 133 ARG A CA 1
ATOM 1011 C C . ARG A 1 137 ? 33.325 30.515 26.141 1.00 77.91 133 ARG A C 1
ATOM 1012 O O . ARG A 1 137 ? 34.425 30.704 25.591 1.00 84.91 133 ARG A O 1
ATOM 1020 N N . ALA A 1 138 ? 33.206 30.215 27.427 1.00 70.04 134 ALA A N 1
ATOM 1021 C CA . ALA A 1 138 ? 34.390 30.165 28.287 1.00 70.75 134 ALA A CA 1
ATOM 1022 C C . ALA A 1 138 ? 35.336 29.049 27.871 1.00 72.86 134 ALA A C 1
ATOM 1023 O O . ALA A 1 138 ? 36.548 29.214 27.929 1.00 85.19 134 ALA A O 1
ATOM 1025 N N . ILE A 1 139 ? 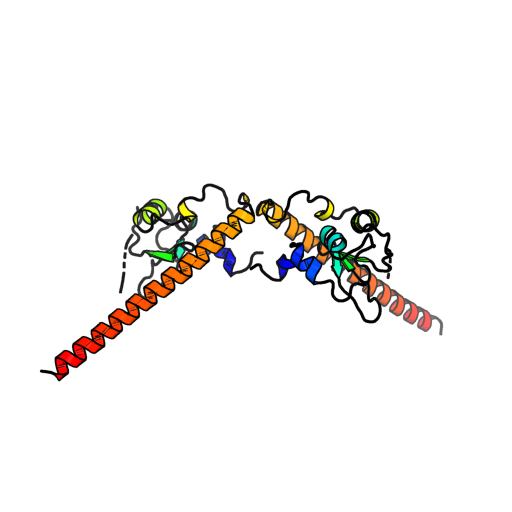34.780 27.906 27.483 1.00 75.44 135 ILE A N 1
ATOM 1026 C CA . ILE A 1 139 ? 35.579 26.808 26.976 1.00 76.96 135 ILE A CA 1
ATOM 1027 C C . ILE A 1 139 ? 36.266 27.174 25.668 1.00 77.90 135 ILE A C 1
ATOM 1028 O O . ILE A 1 1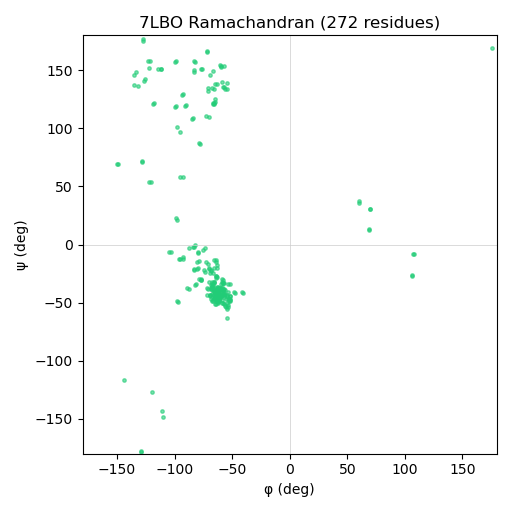39 ? 37.454 26.899 25.486 1.00 79.68 135 ILE A O 1
ATOM 1033 N N . GLU A 1 140 ? 35.517 27.771 24.745 1.00 82.39 136 GLU A N 1
ATOM 1034 C CA . GLU A 1 140 ? 36.096 28.279 23.504 1.00 83.34 136 GLU A CA 1
ATOM 1035 C C . GLU A 1 140 ? 37.252 29.247 23.763 1.00 90.12 136 GLU A C 1
ATOM 1036 O O . GLU A 1 140 ? 38.306 29.138 23.131 1.00 93.69 136 GLU A O 1
ATOM 1042 N N . GLN A 1 141 ? 37.084 30.149 24.729 1.00 85.83 137 GLN A N 1
ATOM 1043 C CA . GLN A 1 141 ? 38.122 31.126 25.009 1.00 84.94 137 GLN A CA 1
ATOM 1044 C C . GLN A 1 141 ? 39.376 30.450 25.479 1.00 84.00 137 GLN A C 1
ATOM 1045 O O . GLN A 1 141 ? 40.481 30.824 25.094 1.00 89.57 137 GLN A O 1
ATOM 1051 N N . LEU A 1 142 ? 39.215 29.444 26.314 1.00 84.35 138 LEU A N 1
ATOM 1052 C CA . LEU A 1 142 ? 40.378 28.724 26.843 1.00 86.93 138 LEU A CA 1
ATOM 1053 C C . LEU A 1 142 ? 41.150 28.013 25.713 1.00 90.37 138 LEU A C 1
ATOM 1054 O O . LEU A 1 142 ? 42.368 28.117 25.630 1.00 95.19 138 LEU A O 1
ATOM 1059 N N . ALA A 1 143 ? 40.428 27.289 24.861 1.00 93.51 139 ALA A N 1
ATOM 1060 C CA . ALA A 1 143 ? 41.033 26.541 23.740 1.00 100.64 139 ALA A CA 1
ATOM 1061 C C . ALA A 1 143 ? 41.845 27.443 22.778 1.00 110.84 139 ALA A C 1
ATOM 1062 O O . ALA A 1 143 ? 42.865 27.014 22.235 1.00 111.61 139 ALA A O 1
ATOM 1064 N N . ALA A 1 144 ? 41.405 28.696 22.616 1.00 115.59 140 ALA A N 1
ATOM 1065 C CA . ALA A 1 144 ? 42.173 29.751 21.907 1.00 120.80 140 ALA A CA 1
ATOM 1066 C C . ALA A 1 144 ? 43.611 29.986 22.440 1.00 124.12 140 ALA A C 1
ATOM 1067 O O . ALA A 1 144 ? 44.583 29.773 21.715 1.00 133.29 140 ALA A O 1
ATOM 1069 N N . MET A 1 145 ? 43.727 30.423 23.698 1.00 125.73 141 MET A N 1
ATOM 1070 C CA . MET A 1 145 ? 45.018 30.695 24.362 1.00 129.21 141 MET A CA 1
ATOM 1071 C C . MET A 1 145 ? 44.849 31.868 25.329 1.00 129.54 141 MET A C 1
ATOM 1072 O O . MET A 1 145 ? 43.776 32.057 25.913 1.00 120.93 141 MET A O 1
ATOM 1074 N N . THR B 1 9 ? -7.981 18.083 43.250 1.00 131.26 5 THR B N 1
ATOM 1075 C CA . THR B 1 9 ? -7.182 18.965 44.147 1.00 131.03 5 THR B CA 1
ATOM 1076 C C . THR B 1 9 ? -8.054 20.066 44.796 1.00 128.64 5 THR B C 1
ATOM 1077 O O . THR B 1 9 ? -7.982 21.249 44.435 1.00 122.28 5 THR B O 1
ATOM 1081 N N . LEU B 1 10 ? -8.870 19.650 45.770 1.00 124.59 6 LEU B N 1
ATOM 1082 C CA . LEU B 1 10 ? -9.791 20.549 46.469 1.00 118.94 6 LEU B CA 1
ATOM 1083 C C . LEU B 1 10 ? -9.423 20.711 47.934 1.00 115.07 6 LEU B C 1
ATOM 1084 O O . LEU B 1 10 ? -8.880 19.805 48.552 1.00 113.41 6 LEU B O 1
ATOM 1089 N N . PRO B 1 11 ? -9.748 21.869 48.505 1.00 116.71 7 PRO B N 1
ATOM 1090 C CA . PRO B 1 11 ? -9.395 22.196 49.888 1.00 116.75 7 PRO B CA 1
ATOM 1091 C C . PRO B 1 11 ? -9.937 21.194 50.887 1.00 113.03 7 PRO B C 1
ATOM 1092 O O . PRO B 1 11 ? -11.092 20.817 50.797 1.00 109.75 7 PRO B O 1
ATOM 1096 N N . PRO B 1 12 ? -9.118 20.781 51.858 1.00 113.99 8 PRO B N 1
ATOM 1097 C CA . PRO B 1 12 ? -9.527 19.817 52.892 1.00 108.98 8 PRO B CA 1
ATOM 1098 C C . PRO B 1 12 ? -10.942 20.026 53.450 1.00 99.93 8 PRO B C 1
ATOM 1099 O O . PRO B 1 12 ? -11.685 19.066 53.646 1.00 94.58 8 PRO B O 1
ATOM 1103 N N . ALA B 1 13 ? -11.309 21.277 53.674 1.00 100.14 9 ALA B N 1
ATOM 1104 C CA . ALA B 1 13 ? -12.617 21.605 54.232 1.00 98.79 9 ALA B CA 1
ATOM 1105 C C . ALA B 1 13 ? -13.781 21.201 53.332 1.00 94.81 9 ALA B C 1
ATOM 1106 O O . ALA B 1 13 ? -14.867 20.953 53.850 1.00 92.92 9 ALA B O 1
ATOM 1108 N N . TRP B 1 14 ? -13.557 21.158 52.005 1.00 92.48 10 TRP B N 1
ATOM 1109 C CA . TRP B 1 14 ? -14.589 20.768 51.024 1.00 91.85 10 TRP B CA 1
ATOM 1110 C C . TRP B 1 14 ? -14.579 19.302 50.593 1.00 87.57 10 TRP B C 1
ATOM 1111 O O . TRP B 1 14 ? -15.540 18.839 49.993 1.00 86.95 10 TRP B O 1
ATOM 1122 N N . GLN B 1 15 ? -13.518 18.573 50.919 1.00 86.99 11 GLN B N 1
ATOM 1123 C CA . GLN B 1 15 ? -13.399 17.157 50.579 1.00 89.23 11 GLN B CA 1
ATOM 1124 C C . GLN B 1 15 ? -14.629 16.345 50.934 1.00 88.54 11 GLN B C 1
ATOM 1125 O O . GLN B 1 15 ? -15.009 15.470 50.188 1.00 84.30 11 GLN B O 1
ATOM 1131 N N . PRO B 1 16 ? -15.234 16.608 52.108 1.00 67.68 12 PRO B N 1
ATOM 1132 C CA . PRO B 1 16 ? -16.339 15.742 52.487 1.00 68.42 12 PRO B CA 1
ATOM 1133 C C . PRO B 1 16 ? -17.548 15.807 51.553 1.00 67.24 12 PRO B C 1
ATOM 1134 O O . PRO B 1 16 ? -18.430 14.951 51.650 1.00 72.57 12 PRO B O 1
ATOM 1138 N N . PHE B 1 17 ? -17.603 16.803 50.683 1.00 66.49 13 PHE B N 1
ATOM 1139 C CA . PHE B 1 17 ? -18.649 16.855 49.653 1.00 71.08 13 PHE B CA 1
ATOM 1140 C C . PHE B 1 17 ? -18.419 15.825 48.544 1.00 70.95 13 PHE B C 1
ATOM 1141 O O . PHE B 1 17 ? -19.321 15.557 47.752 1.00 72.98 13 PHE B O 1
ATOM 1149 N N . LEU B 1 18 ? -17.213 15.271 48.479 1.00 70.35 14 LEU B N 1
ATOM 1150 C CA . LEU B 1 18 ? -16.855 14.255 47.478 1.00 66.42 14 LEU B CA 1
ATOM 1151 C C . LEU B 1 18 ? -17.059 12.849 48.001 1.00 69.95 14 LEU B C 1
ATOM 1152 O O . LEU B 1 18 ? -16.545 12.478 49.081 1.00 74.98 14 LEU B O 1
ATOM 1157 N N . LYS B 1 19 ? -17.784 12.064 47.210 1.00 65.77 15 LYS B N 1
ATOM 1158 C CA . LYS B 1 19 ? -18.178 10.743 47.549 1.00 68.42 15 LYS B CA 1
ATOM 1159 C C . LYS B 1 19 ? -16.985 9.888 47.840 1.00 73.05 15 LYS B C 1
ATOM 1160 O O . LYS B 1 19 ? -17.010 9.144 48.824 1.00 71.45 15 LYS B O 1
ATOM 1166 N N . ASP B 1 20 ? -15.957 9.998 47.011 1.00 70.63 16 ASP B N 1
ATOM 1167 C CA . ASP B 1 20 ? -14.763 9.151 47.153 1.00 77.91 16 ASP B CA 1
ATOM 1168 C C . ASP B 1 20 ? -13.955 9.443 48.423 1.00 77.67 16 ASP B C 1
ATOM 1169 O O . ASP B 1 20 ? -13.329 8.544 48.977 1.00 77.59 16 ASP B O 1
ATOM 1174 N N . HIS B 1 21 ? -13.949 10.701 48.856 1.00 76.36 17 HIS B N 1
ATOM 1175 C CA . HIS B 1 21 ? -13.344 11.045 50.127 1.00 73.01 17 HIS B CA 1
ATOM 1176 C C . HIS B 1 21 ? -14.122 10.363 51.264 1.00 75.79 17 HIS B C 1
ATOM 1177 O O . HIS B 1 21 ? -13.518 9.750 52.171 1.00 76.37 17 HIS B O 1
ATOM 1184 N N . ARG B 1 22 ? -15.451 10.421 51.187 1.00 65.98 18 ARG B N 1
ATOM 1185 C CA . ARG B 1 22 ? -16.273 9.881 52.233 1.00 63.27 18 ARG B CA 1
ATOM 1186 C C . ARG B 1 22 ? -16.074 8.372 52.325 1.00 69.40 18 ARG B C 1
ATOM 1187 O O . ARG B 1 22 ? -15.894 7.825 53.434 1.00 72.61 18 ARG B O 1
ATOM 1195 N N . ILE B 1 23 ? -16.101 7.693 51.181 1.00 72.95 19 ILE B N 1
ATOM 1196 C CA . ILE B 1 23 ? -15.854 6.256 51.145 1.00 71.84 19 ILE B CA 1
ATOM 1197 C C . ILE B 1 23 ? -14.528 5.978 51.871 1.00 74.80 19 ILE B C 1
ATOM 1198 O O . ILE B 1 23 ? -14.465 5.119 52.741 1.00 73.20 19 ILE B O 1
ATOM 1203 N N . SER B 1 24 ? -13.492 6.746 51.561 1.00 68.71 20 SER B N 1
ATOM 1204 C CA . SER B 1 24 ? -12.178 6.469 52.129 1.00 72.37 20 SER B CA 1
ATOM 1205 C C . SER B 1 24 ? -12.114 6.603 53.655 1.00 75.52 20 SER B C 1
ATOM 1206 O O . SER B 1 24 ? -11.147 6.166 54.218 1.00 73.81 20 SER B O 1
ATOM 1209 N N . THR B 1 25 ? -13.075 7.272 54.304 1.00 74.10 21 THR B N 1
ATOM 1210 C CA . THR B 1 25 ? -13.057 7.376 55.755 1.00 77.85 21 THR B CA 1
ATOM 1211 C C . THR B 1 25 ? -13.361 6.021 56.434 1.00 77.63 21 THR B C 1
ATOM 1212 O O . THR B 1 25 ? -13.013 5.825 57.615 1.00 79.61 21 THR B O 1
ATOM 1216 N N . PHE B 1 26 ? -13.981 5.111 55.700 1.00 71.98 22 PHE B N 1
ATOM 1217 C CA . PHE B 1 26 ? -14.416 3.826 56.237 1.00 73.68 22 PHE B CA 1
ATOM 1218 C C . PHE B 1 26 ? -13.246 2.871 56.354 1.00 82.82 22 PHE B C 1
ATOM 1219 O O . PHE B 1 26 ? -12.970 2.113 55.458 1.00 85.14 22 PHE B O 1
ATOM 1227 N N . LYS B 1 27 ? -12.557 2.954 57.491 1.00 95.27 23 LYS B N 1
ATOM 1228 C CA . LYS B 1 27 ? -11.420 2.107 57.800 1.00 98.38 23 LYS B CA 1
ATOM 1229 C C . LYS B 1 27 ? -11.951 1.009 58.689 1.00 98.87 23 LYS B C 1
ATOM 1230 O O . LYS B 1 27 ? -12.474 1.278 59.768 1.00 102.78 23 LYS B O 1
ATOM 1232 N N . ASN B 1 28 ? -11.845 -0.232 58.243 1.00 97.66 24 ASN B N 1
ATOM 1233 C CA . ASN B 1 28 ? -12.320 -1.343 59.058 1.00 100.28 24 ASN B CA 1
ATOM 1234 C C . ASN B 1 28 ? -13.816 -1.262 59.375 1.00 91.85 24 ASN B C 1
ATOM 1235 O O . ASN B 1 28 ? -14.241 -1.620 60.462 1.00 97.96 24 ASN B O 1
ATOM 1240 N N . TRP B 1 29 ? -14.616 -0.802 58.427 1.00 83.38 25 TRP B N 1
ATOM 1241 C CA . TRP B 1 29 ? -16.062 -0.885 58.581 1.00 81.00 25 TRP B CA 1
ATOM 1242 C C . TRP B 1 29 ? -16.442 -2.374 58.535 1.00 80.18 25 TRP B C 1
ATOM 1243 O O . TRP B 1 29 ? -15.929 -3.114 57.706 1.00 84.58 25 TRP B O 1
ATOM 1254 N N . PRO B 1 30 ? -17.300 -2.828 59.445 1.00 78.92 26 PRO B N 1
ATOM 1255 C CA . PRO B 1 30 ? -17.557 -4.275 59.421 1.00 86.97 26 PRO B CA 1
ATOM 1256 C C . PRO B 1 30 ? -18.568 -4.723 58.332 1.00 84.78 26 PRO B C 1
ATOM 1257 O O . PRO B 1 30 ? -18.577 -5.885 57.976 1.00 79.34 26 PRO B O 1
ATOM 1261 N N . PHE B 1 31 ? -19.414 -3.832 57.832 1.00 81.65 27 PHE B N 1
ATOM 1262 C CA . PHE B 1 31 ? -20.466 -4.276 56.914 1.00 84.61 27 PHE B CA 1
ATOM 1263 C C . PHE B 1 31 ? -20.061 -4.128 55.444 1.00 85.89 27 PHE B C 1
ATOM 1264 O O . PHE B 1 31 ? -20.135 -3.033 54.871 1.00 76.61 27 PHE B O 1
ATOM 1272 N N . LEU B 1 32 ? -19.581 -5.223 54.850 1.00 81.40 28 LEU B N 1
ATOM 1273 C CA . LEU B 1 32 ? -19.048 -5.164 53.481 1.00 80.00 28 LEU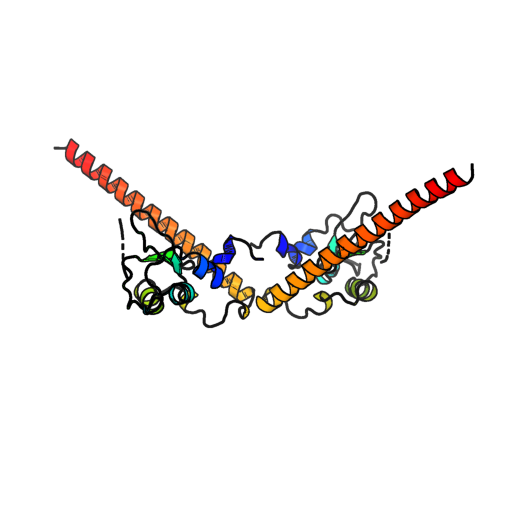 B CA 1
ATOM 1274 C C . LEU B 1 32 ? -19.971 -5.914 52.547 1.00 77.73 28 LEU B C 1
ATOM 1275 O O . LEU B 1 32 ? -21.175 -5.878 52.753 1.00 79.87 28 LEU B O 1
ATOM 1280 N N . GLU B 1 33 ? -19.436 -6.609 51.548 1.00 80.37 29 GLU B N 1
ATOM 1281 C CA . GLU B 1 33 ? -20.291 -7.183 50.535 1.00 87.50 29 GLU B CA 1
ATOM 1282 C C . GLU B 1 33 ? -21.282 -8.122 51.178 1.00 87.92 29 GLU B C 1
ATOM 1283 O O . GLU B 1 33 ? -20.953 -8.860 52.096 1.00 91.35 29 GLU B O 1
ATOM 1289 N N . GLY B 1 34 ? -22.516 -8.065 50.683 1.00 89.19 30 GLY B N 1
ATOM 1290 C CA . GLY B 1 34 ? -23.624 -8.863 51.186 1.00 86.63 30 GLY B CA 1
ATOM 1291 C C . GLY B 1 34 ? -24.573 -7.983 51.979 1.00 82.97 30 GLY B C 1
ATOM 1292 O O . GLY B 1 34 ? -25.749 -8.297 52.090 1.00 86.44 30 GLY B O 1
ATOM 1293 N N . CYS B 1 35 ? -24.051 -6.889 52.532 1.00 78.41 31 CYS B N 1
ATOM 1294 C CA . CYS B 1 35 ? -24.809 -6.023 53.441 1.00 82.45 31 CYS B CA 1
ATOM 1295 C C . CYS B 1 35 ? -25.359 -4.825 52.702 1.00 75.45 31 CYS B C 1
ATOM 1296 O O . CYS B 1 35 ? -24.822 -4.443 51.704 1.00 83.35 31 CYS B O 1
ATOM 1299 N N . ALA B 1 36 ? -26.403 -4.219 53.246 1.00 73.36 32 ALA B N 1
ATOM 1300 C CA . ALA B 1 36 ? -27.030 -3.050 52.684 1.00 72.17 32 ALA B CA 1
ATOM 1301 C C . ALA B 1 36 ? -26.321 -1.748 53.050 1.00 73.36 32 ALA B C 1
ATOM 1302 O O . ALA B 1 36 ? -26.273 -0.842 52.229 1.00 79.78 32 ALA B O 1
ATOM 1304 N N . CYS B 1 37 ? -25.774 -1.664 54.257 1.00 74.74 33 CYS B N 1
ATOM 1305 C CA . CYS B 1 37 ? -25.019 -0.489 54.701 1.00 71.53 33 CYS B CA 1
ATOM 1306 C C . CYS B 1 37 ? -23.500 -0.617 54.447 1.00 71.88 33 CYS B C 1
ATOM 1307 O O . CYS B 1 37 ? -22.700 -0.510 55.347 1.00 78.56 33 CYS B O 1
ATOM 1310 N N . THR B 1 38 ? -23.116 -0.824 53.188 1.00 76.52 34 THR B N 1
ATOM 1311 C CA . THR B 1 38 ? -21.708 -0.867 52.790 1.00 68.85 34 THR B CA 1
ATOM 1312 C C . THR B 1 38 ? -21.068 0.514 52.818 1.00 65.94 34 THR B C 1
ATOM 1313 O O . THR B 1 38 ? -21.771 1.528 52.805 1.00 71.12 34 THR B O 1
ATOM 1317 N N . PRO B 1 39 ? -19.740 0.574 52.766 1.00 64.74 35 PRO B N 1
ATOM 1318 C CA . PRO B 1 39 ? -19.086 1.871 52.600 1.00 67.76 35 PRO B CA 1
ATOM 1319 C C . PRO B 1 39 ? -19.625 2.687 51.397 1.00 67.63 35 PRO B C 1
ATOM 1320 O O . PRO B 1 39 ? -19.945 3.862 51.548 1.00 70.67 35 PRO B O 1
ATOM 1324 N N . GLU B 1 40 ? -19.773 2.057 50.238 1.00 78.24 36 GLU B N 1
ATOM 1325 C CA . GLU B 1 40 ? -20.324 2.736 49.057 1.00 75.93 36 GLU B CA 1
ATOM 1326 C C . GLU B 1 40 ? -21.678 3.378 49.402 1.00 71.99 36 GLU B C 1
ATOM 1327 O O . GLU B 1 40 ? -21.893 4.554 49.120 1.00 67.06 36 GLU B O 1
ATOM 1333 N N . ARG B 1 41 ? -22.561 2.643 50.073 1.00 72.53 37 ARG B N 1
ATOM 1334 C CA . ARG B 1 41 ? -23.924 3.162 50.310 1.00 75.74 37 ARG B CA 1
ATOM 1335 C C . ARG B 1 41 ? -23.934 4.172 51.477 1.00 75.56 37 ARG B C 1
ATOM 1336 O O . ARG B 1 41 ? -24.777 5.082 51.517 1.00 72.35 37 ARG B O 1
ATOM 1340 N N . MET B 1 42 ? -23.025 4.008 52.443 1.00 68.37 38 MET B N 1
ATOM 1341 C CA . MET B 1 42 ? -22.920 4.983 53.531 1.00 67.50 38 MET B CA 1
ATOM 1342 C C . MET B 1 42 ? -22.493 6.328 52.926 1.00 63.13 38 MET B C 1
ATOM 1343 O O . MET B 1 42 ? -23.089 7.375 53.151 1.00 58.91 38 MET B O 1
ATOM 1348 N N . ALA B 1 43 ? -21.439 6.275 52.146 1.00 62.43 39 ALA B N 1
ATOM 1349 C CA . ALA B 1 43 ? -20.944 7.454 51.509 1.00 67.54 39 ALA B CA 1
ATOM 1350 C C . ALA B 1 43 ? -21.963 8.089 50.565 1.00 69.77 39 ALA B C 1
ATOM 1351 O O . ALA B 1 43 ? -22.128 9.315 50.557 1.00 67.60 39 ALA B O 1
ATOM 1353 N N . GLU B 1 44 ? -22.688 7.264 49.816 1.00 69.97 40 GLU B N 1
ATOM 1354 C CA . GLU B 1 44 ? -23.703 7.794 48.922 1.00 78.87 40 GLU B CA 1
ATOM 1355 C C . GLU B 1 44 ? -24.738 8.563 49.743 1.00 73.92 40 GLU B C 1
ATOM 1356 O O . GLU B 1 44 ? -25.266 9.564 49.283 1.00 78.89 40 GLU B O 1
ATOM 1362 N N . ALA B 1 45 ? -25.000 8.108 50.955 1.00 68.75 41 ALA B N 1
ATOM 1363 C CA . ALA B 1 45 ? -25.998 8.729 51.807 1.00 68.65 41 ALA B CA 1
ATOM 1364 C C . ALA B 1 45 ? -25.462 9.925 52.594 1.00 76.94 41 ALA B C 1
ATOM 1365 O O . ALA B 1 45 ? -26.230 10.542 53.337 1.00 74.56 41 ALA B O 1
ATOM 1367 N N . GLY B 1 46 ? -24.171 10.257 52.481 1.00 72.87 42 GLY B N 1
ATOM 1368 C CA . GLY B 1 46 ? -23.661 11.433 53.213 1.00 74.68 42 GLY B CA 1
ATOM 1369 C C . GLY B 1 46 ? -22.790 11.163 54.405 1.00 73.14 42 GLY B C 1
ATOM 1370 O O . GLY B 1 46 ? -22.168 12.085 54.960 1.00 74.55 42 GLY B O 1
ATOM 1371 N N . PHE B 1 47 ? -22.680 9.898 54.802 1.00 70.06 43 PHE B N 1
ATOM 1372 C CA . PHE B 1 47 ? -21.973 9.587 56.047 1.00 61.55 43 PHE B CA 1
ATOM 1373 C C . PHE B 1 47 ? -20.463 9.496 55.878 1.00 64.53 43 PHE B C 1
ATOM 1374 O O . PHE B 1 47 ? -19.962 9.109 54.830 1.00 62.73 43 PHE B O 1
ATOM 1382 N N . ILE B 1 48 ? -19.759 9.833 56.942 1.00 69.16 44 ILE B N 1
ATOM 1383 C CA . ILE B 1 48 ? -18.362 9.487 57.118 1.00 72.49 44 ILE B CA 1
ATOM 1384 C C . ILE B 1 48 ? -18.197 8.700 58.432 1.00 78.89 44 ILE B C 1
ATOM 1385 O O . ILE B 1 48 ? -19.026 8.776 59.351 1.00 75.65 44 ILE B O 1
ATOM 1390 N N . HIS B 1 49 ? -17.109 7.949 58.509 1.00 76.60 45 HIS B N 1
ATOM 1391 C CA . HIS B 1 49 ? -16.899 7.035 59.605 1.00 83.89 45 HIS B CA 1
ATOM 1392 C C . HIS B 1 49 ? -16.151 7.782 60.671 1.00 78.13 45 HIS B C 1
ATOM 1393 O O . HIS B 1 49 ? -15.056 8.269 60.421 1.00 73.99 45 HIS B O 1
ATOM 1400 N N . CYS B 1 50 ? -16.744 7.900 61.853 1.00 75.85 46 CYS B N 1
ATOM 1401 C CA . CYS B 1 50 ? -16.106 8.660 62.958 1.00 84.30 46 CYS B CA 1
ATOM 1402 C C . CYS B 1 50 ? -15.933 7.783 64.119 1.00 82.04 46 CYS B C 1
ATOM 1403 O O . CYS B 1 50 ? -16.357 8.171 65.206 1.00 91.50 46 CYS B O 1
ATOM 1406 N N . PRO B 1 51 ? -15.283 6.613 63.935 1.00 89.02 47 PRO B N 1
ATOM 1407 C CA . PRO B 1 51 ? -15.188 5.585 65.017 1.00 96.87 47 PRO B CA 1
ATOM 1408 C C . PRO B 1 51 ? -14.566 6.130 66.262 1.00 90.33 47 PRO B C 1
ATOM 1409 O O . PRO B 1 51 ? -13.791 7.057 66.186 1.00 92.90 47 PRO B O 1
ATOM 1413 N N . THR B 1 52 ? -14.910 5.543 67.400 1.00 103.60 48 THR B N 1
ATOM 1414 C CA . THR B 1 52 ? -14.138 5.737 68.631 1.00 95.65 48 THR B CA 1
ATOM 1415 C C . THR B 1 52 ? -13.810 4.362 69.154 1.00 105.32 48 THR B C 1
ATOM 1416 O O . THR B 1 52 ? -14.252 3.366 68.568 1.00 101.14 48 THR B O 1
ATOM 1420 N N . GLU B 1 53 ? -13.036 4.294 70.257 1.00 118.54 49 GLU B N 1
ATOM 1421 C CA . GLU B 1 53 ? -12.850 3.046 70.971 1.00 117.15 49 GLU B CA 1
ATOM 1422 C C . GLU B 1 53 ? -14.246 2.611 71.388 1.00 114.74 49 GLU B C 1
ATOM 1423 O O . GLU B 1 53 ? -14.623 1.449 71.203 1.00 112.97 49 GLU B O 1
ATOM 1425 N N . ASN B 1 54 ? -14.998 3.556 71.956 1.00 114.69 50 ASN B N 1
ATOM 1426 C CA . ASN B 1 54 ? -16.314 3.278 72.545 1.00 125.69 50 ASN B CA 1
ATOM 1427 C C . ASN B 1 54 ? -17.375 2.885 71.542 1.00 122.99 50 ASN B C 1
ATOM 1428 O O . ASN B 1 54 ? -18.157 1.959 71.774 1.00 121.77 50 ASN B O 1
ATOM 1433 N N . GLU B 1 55 ? -17.386 3.601 70.415 1.00 124.45 51 GLU B N 1
ATOM 1434 C CA . GLU B 1 55 ? -18.485 3.577 69.481 1.00 114.96 51 GLU B CA 1
ATOM 1435 C C . GLU B 1 55 ? -17.889 3.292 68.095 1.00 110.73 51 GLU B C 1
ATOM 1436 O O . GLU B 1 55 ? -17.806 4.177 67.239 1.00 101.48 51 GLU B O 1
ATOM 1442 N N . PRO B 1 56 ? -17.438 2.043 67.884 1.00 110.47 52 PRO B N 1
ATOM 1443 C CA . PRO B 1 56 ? -16.594 1.709 66.730 1.00 103.42 52 PRO B CA 1
ATOM 1444 C C . PRO B 1 56 ? -17.282 1.792 65.396 1.00 100.58 52 PRO B C 1
ATOM 1445 O O . PRO B 1 56 ? -16.603 1.923 64.366 1.00 96.85 52 PRO B O 1
ATOM 1449 N N . ASP B 1 57 ? -18.609 1.683 65.396 1.00 99.27 53 ASP B N 1
ATOM 1450 C CA . ASP B 1 57 ? -19.384 1.808 64.162 1.00 90.97 53 ASP B CA 1
ATOM 1451 C C . ASP B 1 57 ? -19.995 3.221 63.989 1.00 87.96 53 ASP B C 1
ATOM 1452 O O . ASP B 1 57 ? -20.952 3.400 63.232 1.00 84.07 53 ASP B O 1
ATOM 1457 N N . LEU B 1 58 ? -19.422 4.233 64.635 1.00 85.76 54 LEU B N 1
ATOM 1458 C CA . LEU B 1 58 ? -20.026 5.566 64.611 1.00 81.73 54 LEU B CA 1
ATOM 1459 C C . LEU B 1 58 ? -19.903 6.231 63.264 1.00 75.34 54 LEU B C 1
ATOM 1460 O O . LEU B 1 58 ? -18.826 6.249 62.629 1.00 72.73 54 LEU B O 1
ATOM 1465 N N . ALA B 1 59 ? -21.003 6.811 62.821 1.00 72.24 55 ALA B N 1
ATOM 1466 C CA . ALA B 1 59 ? -20.997 7.509 61.523 1.00 72.82 55 ALA B CA 1
ATOM 1467 C C . ALA B 1 59 ? -21.717 8.827 61.676 1.00 71.22 55 ALA B C 1
ATOM 1468 O O . ALA B 1 59 ? -22.660 8.934 62.462 1.00 71.70 55 ALA B O 1
ATOM 1470 N N . GLN B 1 60 ? -21.251 9.823 60.937 1.00 69.09 56 GLN B N 1
ATOM 1471 C CA . GLN B 1 60 ? -21.861 11.144 60.970 1.00 68.98 56 GLN B CA 1
ATOM 1472 C C . GLN B 1 60 ? -22.113 11.701 59.562 1.00 66.70 56 GLN B C 1
ATOM 1473 O O . GLN B 1 60 ? -21.249 11.574 58.697 1.00 63.08 56 GLN B O 1
ATOM 1479 N N . CYS B 1 61 ? -23.284 12.303 59.341 1.00 68.33 57 CYS B N 1
ATOM 1480 C CA . CYS B 1 61 ? -23.561 13.052 58.110 1.00 67.84 57 CYS B CA 1
ATOM 1481 C C . CYS B 1 61 ? -22.653 14.272 58.056 1.00 64.31 57 CYS B C 1
ATOM 1482 O O . CYS B 1 61 ? -22.651 15.061 58.966 1.00 67.05 57 CYS B O 1
ATOM 1485 N N . PHE B 1 62 ? -21.836 14.389 57.019 1.00 68.78 58 PHE B N 1
ATOM 1486 C CA . PHE B 1 62 ? -20.904 15.519 56.888 1.00 62.06 58 PHE B CA 1
ATOM 1487 C C . PHE B 1 62 ? -21.638 16.837 56.770 1.00 67.62 58 PHE B C 1
ATOM 1488 O O . PHE B 1 62 ? -21.042 17.880 57.023 1.00 73.18 58 PHE B O 1
ATOM 1496 N N . PHE B 1 63 ? -22.925 16.773 56.384 1.00 69.78 59 PHE B N 1
ATOM 1497 C CA . PHE B 1 63 ? -23.720 17.954 56.067 1.00 64.31 59 PHE B CA 1
ATOM 1498 C C . PHE B 1 63 ? -24.596 18.459 57.205 1.00 67.79 59 PHE B C 1
ATOM 1499 O O . PHE B 1 63 ? -24.617 19.664 57.456 1.00 74.37 59 PHE B O 1
ATOM 1507 N N . CYS B 1 64 ? -25.374 17.572 57.840 1.00 70.82 60 CYS B N 1
ATOM 1508 C CA . CYS B 1 64 ? -26.234 17.969 58.996 1.00 74.63 60 CYS B CA 1
ATOM 1509 C C . CYS B 1 64 ? -25.656 17.548 60.382 1.00 70.97 60 CYS B C 1
ATOM 1510 O O . CYS B 1 64 ? -26.236 17.865 61.396 1.00 67.99 60 CYS B O 1
ATOM 1513 N N . PHE B 1 65 ? -24.567 16.784 60.375 1.00 65.30 61 PHE B N 1
ATOM 1514 C CA . PHE B 1 65 ? -23.824 16.410 61.550 1.00 69.25 61 PHE B CA 1
ATOM 1515 C C . PHE B 1 65 ? -24.557 15.440 62.507 1.00 74.50 61 PHE B C 1
ATOM 1516 O O . PHE B 1 65 ? -24.106 15.225 63.640 1.00 74.90 61 PHE B O 1
ATOM 1524 N N . LYS B 1 66 ? -25.651 14.840 62.038 1.00 68.65 62 LYS B N 1
ATOM 1525 C CA . LYS B 1 66 ? -26.329 13.796 62.767 1.00 70.47 62 LYS B CA 1
ATOM 1526 C C . LYS B 1 66 ? -25.408 12.598 62.862 1.00 73.07 62 LYS B C 1
ATOM 1527 O O . LYS B 1 66 ? -24.727 12.249 61.902 1.00 67.28 62 LYS B O 1
ATOM 1533 N N . GLU B 1 67 ? -25.391 11.995 64.050 1.00 77.73 63 GLU B N 1
ATOM 1534 C CA . GLU B 1 67 ? -24.462 10.951 64.395 1.00 77.01 63 GLU B CA 1
ATOM 1535 C C . GLU B 1 67 ? -25.234 9.696 64.718 1.00 77.09 63 GLU B C 1
ATOM 1536 O O . GLU B 1 67 ? -26.067 9.720 65.603 1.00 76.22 63 GLU B O 1
ATOM 1542 N N . LEU B 1 68 ? -24.988 8.608 63.990 1.00 78.70 64 LEU B N 1
ATOM 1543 C CA . LEU B 1 68 ? -25.705 7.367 64.242 1.00 77.94 64 LEU B CA 1
ATOM 1544 C C . LEU B 1 68 ? -24.764 6.207 64.474 1.00 83.21 64 LEU B C 1
ATOM 1545 O O . LEU B 1 68 ? -23.718 6.086 63.808 1.00 80.10 64 LEU B O 1
ATOM 1550 N N . GLU B 1 69 ? -25.181 5.350 65.412 1.00 88.91 65 GLU B N 1
ATOM 1551 C CA . GLU B 1 69 ? -24.469 4.145 65.790 1.00 88.25 65 GLU B CA 1
ATOM 1552 C C . GLU B 1 69 ? -25.467 2.990 65.736 1.00 91.22 65 GLU B C 1
ATOM 1553 O O . GLU B 1 69 ? -26.644 3.181 65.362 1.00 84.35 65 GLU B O 1
ATOM 1559 N N . GLY B 1 70 ? -24.995 1.799 66.110 1.00 93.09 66 GLY B N 1
ATOM 1560 C CA . GLY B 1 70 ? -25.846 0.610 66.195 1.00 92.17 66 GLY B CA 1
ATOM 1561 C C . GLY B 1 70 ? -26.302 0.114 64.841 1.00 90.49 66 GLY B C 1
ATOM 1562 O O . GLY B 1 70 ? -27.389 -0.445 64.724 1.00 89.41 66 GLY B O 1
ATOM 1563 N N . TRP B 1 71 ? -25.464 0.333 63.826 1.00 85.96 67 TRP B N 1
ATOM 1564 C CA . TRP B 1 71 ? -25.723 -0.133 62.468 1.00 84.64 67 TRP B CA 1
ATOM 1565 C C . TRP B 1 71 ? -25.935 -1.631 62.429 1.00 86.66 67 TRP B C 1
ATOM 1566 O O . TRP B 1 71 ? -25.201 -2.381 63.061 1.00 91.66 67 TRP B O 1
ATOM 1577 N N . GLU B 1 72 ? -26.973 -2.036 61.711 1.00 86.24 68 GLU B N 1
ATOM 1578 C CA . GLU B 1 72 ? -27.229 -3.436 61.392 1.00 90.79 68 GLU B CA 1
ATOM 1579 C C . GLU B 1 72 ? -27.038 -3.690 59.893 1.00 85.53 68 GLU B C 1
ATOM 1580 O O . GLU B 1 72 ? -27.206 -2.787 59.084 1.00 86.19 68 GLU B O 1
ATOM 1586 N N . PRO B 1 73 ? -26.659 -4.912 59.516 1.00 85.60 69 PRO B N 1
ATOM 1587 C CA . PRO B 1 73 ? -26.327 -5.182 58.113 1.00 83.49 69 PRO B CA 1
ATOM 1588 C C . PRO B 1 73 ? -27.435 -4.880 57.108 1.00 84.30 69 PRO B C 1
ATOM 1589 O O . PRO B 1 73 ? -27.125 -4.436 55.995 1.00 89.39 69 PRO B O 1
ATOM 1593 N N . ASP B 1 74 ? -28.697 -5.063 57.485 1.00 82.09 70 ASP B N 1
ATOM 1594 C CA . ASP B 1 74 ? -29.831 -4.757 56.578 1.00 84.02 70 ASP B CA 1
ATOM 1595 C C . ASP B 1 74 ? -30.223 -3.273 56.564 1.00 81.81 70 ASP B C 1
ATOM 1596 O O . ASP B 1 74 ? -31.174 -2.900 55.876 1.00 85.09 70 ASP B O 1
ATOM 1601 N N . ASP B 1 75 ? -29.550 -2.436 57.344 1.00 80.39 71 ASP B N 1
ATOM 1602 C CA . ASP B 1 75 ? -29.885 -0.999 57.376 1.00 80.63 71 ASP B CA 1
ATOM 1603 C C . ASP B 1 75 ? -29.574 -0.335 56.013 1.00 79.14 71 ASP B C 1
ATOM 1604 O O . ASP B 1 75 ? -28.461 -0.409 55.527 1.00 76.45 71 ASP B O 1
ATOM 1609 N N . ASP B 1 76 ? -30.585 0.262 55.389 1.00 82.05 72 ASP B N 1
ATOM 1610 C CA . ASP B 1 76 ? -30.387 1.098 54.220 1.00 79.90 72 ASP B CA 1
ATOM 1611 C C . ASP B 1 76 ? -30.017 2.507 54.720 1.00 73.98 72 ASP B C 1
ATOM 1612 O O . ASP B 1 76 ? -30.858 3.239 55.220 1.00 75.53 72 ASP B O 1
ATOM 1617 N N . PRO B 1 77 ? -28.762 2.904 54.531 1.00 74.54 73 PRO B N 1
ATOM 1618 C CA . PRO B 1 77 ? -28.280 4.166 55.091 1.00 71.80 73 PRO B CA 1
ATOM 1619 C C . PRO B 1 77 ? -29.121 5.380 54.730 1.00 75.84 73 PRO B C 1
ATOM 1620 O O . PRO B 1 77 ? -29.218 6.294 55.527 1.00 81.02 73 PRO B O 1
ATOM 1624 N N . ILE B 1 78 ? -29.687 5.404 53.529 1.00 75.06 74 ILE B N 1
ATOM 1625 C CA . ILE B 1 78 ? -30.486 6.526 53.098 1.00 78.91 74 ILE B CA 1
ATOM 1626 C C . ILE B 1 78 ? -31.773 6.578 53.880 1.00 77.50 74 ILE B C 1
ATOM 1627 O O . ILE B 1 78 ? -32.195 7.633 54.296 1.00 82.59 74 ILE B O 1
ATOM 1632 N N . GLU B 1 79 ? -32.418 5.444 54.064 1.00 86.42 75 GLU B N 1
ATOM 1633 C CA . GLU B 1 79 ? -33.625 5.412 54.878 1.00 92.28 75 GLU B CA 1
ATOM 1634 C C . GLU B 1 79 ? -33.322 5.821 56.307 1.00 87.08 75 GLU B C 1
ATOM 1635 O O . GLU B 1 79 ? -34.100 6.532 56.935 1.00 89.28 75 GLU B O 1
ATOM 1641 N N . GLU B 1 80 ? -32.170 5.402 56.803 1.00 81.63 76 GLU B N 1
ATOM 1642 C CA . GLU B 1 80 ? -31.769 5.764 58.144 1.00 82.58 76 GLU B CA 1
ATOM 1643 C C . GLU B 1 80 ? -31.524 7.268 58.262 1.00 81.96 76 GLU B C 1
ATOM 1644 O O . GLU B 1 80 ? -31.894 7.877 59.268 1.00 81.71 76 GLU B O 1
ATOM 1650 N N . HIS B 1 81 ? -30.902 7.866 57.242 1.00 78.60 77 HIS B N 1
ATOM 1651 C CA . HIS B 1 81 ? -30.661 9.291 57.246 1.00 76.95 77 HIS B CA 1
ATOM 1652 C C . HIS B 1 81 ? -32.009 9.989 57.280 1.00 80.83 77 HIS B C 1
ATOM 1653 O O . HIS B 1 81 ? -32.207 10.876 58.105 1.00 86.24 77 HIS B O 1
ATOM 1660 N N . LYS B 1 82 ? -32.920 9.598 56.378 1.00 79.85 78 LYS B N 1
ATOM 1661 C CA . LYS B 1 82 ? -34.259 10.192 56.309 1.00 89.16 78 LYS B CA 1
ATOM 1662 C C . LYS B 1 82 ? -34.962 10.121 57.672 1.00 91.97 78 LYS B C 1
ATOM 1663 O O . LYS B 1 82 ? -35.417 11.140 58.188 1.00 98.95 78 LYS B O 1
ATOM 1666 N N . LYS B 1 83 ? -35.037 8.926 58.253 1.00 93.03 79 LYS B N 1
ATOM 1667 C CA . LYS B 1 83 ? -35.707 8.744 59.545 1.00 98.74 79 LYS B CA 1
ATOM 1668 C C . LYS B 1 83 ? -35.102 9.667 60.586 1.00 94.67 79 LYS B C 1
ATOM 1669 O O . LYS B 1 83 ? -35.797 10.444 61.210 1.00 98.65 79 LYS B O 1
ATOM 1672 N N . HIS B 1 84 ? -33.793 9.603 60.741 1.00 90.44 80 HIS B N 1
ATOM 1673 C CA . HIS B 1 84 ? -33.143 10.252 61.871 1.00 92.54 80 HIS B CA 1
ATOM 1674 C C . HIS B 1 84 ? -32.854 11.757 61.706 1.00 92.21 80 HIS B C 1
ATOM 1675 O O . HIS B 1 84 ? -32.714 12.469 62.705 1.00 99.03 80 HIS B O 1
ATOM 1682 N N . SER B 1 85 ? -32.786 12.249 60.472 1.00 88.60 81 SER B N 1
ATOM 1683 C CA . SER B 1 85 ? -32.554 13.687 60.232 1.00 86.19 81 SER B CA 1
ATOM 1684 C C . SER B 1 85 ? -33.224 14.148 58.950 1.00 89.76 81 SER B C 1
ATOM 1685 O O . SER B 1 85 ? -32.543 14.475 57.971 1.00 84.79 81 SER B O 1
ATOM 1688 N N . SER B 1 86 ? -34.562 14.175 58.958 1.00 93.00 82 SER B N 1
ATOM 1689 C CA . SER B 1 86 ? -35.332 14.381 57.725 1.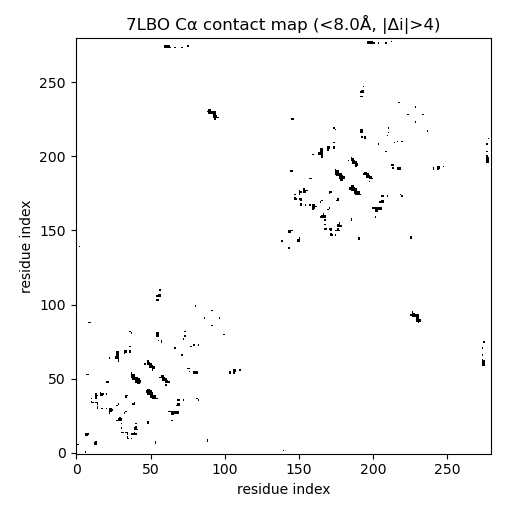00 93.28 82 SER B CA 1
ATOM 1690 C C . SER B 1 86 ? -35.146 15.775 57.141 1.00 91.36 82 SER B C 1
ATOM 1691 O O . SER B 1 86 ? -35.314 15.953 55.953 1.00 91.85 82 SER B O 1
ATOM 1694 N N . GLY B 1 87 ? -34.787 16.759 57.964 1.00 96.18 83 GLY B N 1
ATOM 1695 C CA . GLY B 1 87 ? -34.562 18.128 57.478 1.00 93.96 83 GLY B CA 1
ATOM 1696 C C . GLY B 1 87 ? -33.262 18.354 56.713 1.00 92.02 83 GLY B C 1
ATOM 1697 O O . GLY B 1 87 ? -33.017 19.443 56.206 1.00 92.27 83 GLY B O 1
ATOM 1698 N N . CYS B 1 88 ? -32.418 17.334 56.631 1.00 87.49 84 CYS B N 1
ATOM 1699 C CA . CYS B 1 88 ? -31.099 17.482 56.035 1.00 82.83 84 CYS B CA 1
ATOM 1700 C C . CYS B 1 88 ? -31.153 17.769 54.532 1.00 82.82 84 CYS B C 1
ATOM 1701 O O . CYS B 1 88 ? -31.648 16.951 53.766 1.00 92.94 84 CYS B O 1
ATOM 1704 N N . ALA B 1 89 ? -30.591 18.901 54.111 1.00 78.62 85 ALA B N 1
ATOM 1705 C CA . ALA B 1 89 ? -30.724 19.370 52.726 1.00 77.15 85 ALA B CA 1
ATOM 1706 C C . ALA B 1 89 ? -29.895 18.563 51.738 1.00 80.47 85 ALA B C 1
ATOM 1707 O O . ALA B 1 89 ? -30.219 18.529 50.541 1.00 85.91 85 ALA B O 1
ATOM 1709 N N . PHE B 1 90 ? -28.839 17.911 52.214 1.00 76.84 86 PHE B N 1
ATOM 1710 C CA . PHE B 1 90 ? -28.086 16.998 51.347 1.00 78.48 86 PHE B CA 1
ATOM 1711 C C . PHE B 1 90 ? -28.950 15.908 50.774 1.00 77.60 86 PHE B C 1
ATOM 1712 O O . PHE B 1 90 ? -28.678 15.393 49.699 1.00 87.55 86 PHE B O 1
ATOM 1720 N N . LEU B 1 91 ? -29.972 15.518 51.525 1.00 82.78 87 LEU B N 1
ATOM 1721 C CA . LEU B 1 91 ? -30.904 14.509 51.036 1.00 86.59 87 LEU B CA 1
ATOM 1722 C C . LEU B 1 91 ? -31.654 14.989 49.814 1.00 81.77 87 LEU B C 1
ATOM 1723 O O . LEU B 1 91 ? -32.040 14.189 49.000 1.00 88.54 87 LEU B O 1
ATOM 1728 N N . SER B 1 92 ? -31.850 16.290 49.694 1.00 84.07 88 SER B N 1
ATOM 1729 C CA . SER B 1 92 ? -32.562 16.850 48.541 1.00 92.35 88 SER B CA 1
ATOM 1730 C C . SER B 1 92 ? -31.713 16.943 47.299 1.00 92.34 88 SER B C 1
ATOM 1731 O O . SER B 1 92 ? -32.240 17.102 46.222 1.00 88.42 88 SER B O 1
ATOM 1734 N N . VAL B 1 93 ? -30.403 16.809 47.443 1.00 89.34 89 VAL B N 1
ATOM 1735 C CA . VAL B 1 93 ? -29.533 17.002 46.316 1.00 94.23 89 VAL B CA 1
ATOM 1736 C C . VAL B 1 93 ? -29.693 15.864 45.319 1.00 91.67 89 VAL B C 1
ATOM 1737 O O . VAL B 1 93 ? -29.263 14.759 45.572 1.00 88.24 89 VAL B O 1
ATOM 1741 N N . LYS B 1 94 ? -30.279 16.177 44.171 1.00 96.72 90 LYS B N 1
ATOM 1742 C CA . LYS B 1 94 ? -30.532 15.175 43.136 1.00 101.82 90 LYS B CA 1
ATOM 1743 C C . LYS B 1 94 ? -29.308 15.042 42.212 1.00 102.65 90 LYS B C 1
ATOM 1744 O O . LYS B 1 94 ? -28.929 13.935 41.843 1.00 97.06 90 LYS B O 1
ATOM 1746 N N . LYS B 1 95 ? -28.650 16.165 41.902 1.00 110.81 91 LYS B N 1
ATOM 1747 C CA . LYS B 1 95 ? -27.560 16.172 40.911 1.00 109.00 91 LYS B CA 1
ATOM 1748 C C . LYS B 1 95 ? -26.255 15.607 41.461 1.00 105.39 91 LYS B C 1
ATOM 1749 O O . LYS B 1 95 ? -25.986 15.688 42.655 1.00 105.70 91 LYS B O 1
ATOM 1755 N N . GLN B 1 96 ? -25.452 15.035 40.573 1.00 107.32 92 GLN B N 1
ATOM 1756 C CA . GLN B 1 96 ? -24.059 14.698 40.877 1.00 109.45 92 GLN B CA 1
ATOM 1757 C C . GLN B 1 96 ? -23.257 15.947 41.259 1.00 100.08 92 GLN B C 1
ATOM 1758 O O . GLN B 1 96 ? -23.578 17.050 40.825 1.00 98.30 92 GLN B O 1
ATOM 1764 N N . PHE B 1 97 ? -22.208 15.764 42.056 1.00 99.97 93 PHE B N 1
ATOM 1765 C CA . PHE B 1 97 ? -21.408 16.879 42.568 1.00 91.14 93 PHE B CA 1
ATOM 1766 C C . PHE B 1 97 ? -20.928 17.820 41.461 1.00 86.54 93 PHE B C 1
ATOM 1767 O O . PHE B 1 97 ? -20.985 19.052 41.595 1.00 77.20 93 PHE B O 1
ATOM 1775 N N . GLU B 1 98 ? -20.450 17.242 40.365 1.00 86.86 94 GLU B N 1
ATOM 1776 C CA . GLU B 1 98 ? -19.862 18.046 39.316 1.00 82.02 94 GLU B CA 1
ATOM 1777 C C . GLU B 1 98 ? -20.882 18.699 38.436 1.00 81.83 94 GLU B C 1
ATOM 1778 O O . GLU B 1 98 ? -20.517 19.519 37.599 1.00 85.83 94 GLU B O 1
ATOM 1784 N N . GLU B 1 99 ? -22.152 18.358 38.616 1.00 85.19 95 GLU B N 1
ATOM 1785 C CA . GLU B 1 99 ? -23.219 18.964 37.819 1.00 93.35 95 GLU B CA 1
ATOM 1786 C C . GLU B 1 99 ? -23.758 20.158 38.549 1.00 88.96 95 GLU B C 1
ATOM 1787 O O . GLU B 1 99 ? -24.537 20.920 37.993 1.00 87.02 95 GLU B O 1
ATOM 1793 N N . LEU B 1 100 ? -23.395 20.304 39.815 1.00 81.60 96 LEU B N 1
ATOM 1794 C CA . LEU B 1 100 ? -23.818 21.494 40.537 1.00 83.57 96 LEU B CA 1
ATOM 1795 C C . LEU B 1 100 ? -23.163 22.735 39.958 1.00 79.92 96 LEU B C 1
ATOM 1796 O O . LEU B 1 100 ? -22.022 22.707 39.504 1.00 80.34 96 LEU B O 1
ATOM 1801 N N . THR B 1 101 ? -23.858 23.847 40.044 1.00 77.08 97 THR B N 1
ATOM 1802 C CA . THR B 1 101 ? -23.202 25.094 39.802 1.00 77.07 97 THR B CA 1
ATOM 1803 C C . THR B 1 101 ? -22.512 25.525 41.072 1.00 77.78 97 THR B C 1
ATOM 1804 O O . THR B 1 101 ? -22.930 25.155 42.182 1.00 76.70 97 THR B O 1
ATOM 1808 N N . LEU B 1 102 ? -21.509 26.382 40.892 1.00 75.24 98 LEU B N 1
ATOM 1809 C CA . LEU B 1 102 ? -20.804 26.981 41.995 1.00 73.83 98 LEU B CA 1
ATOM 1810 C C . LEU B 1 102 ? -21.761 27.739 42.885 1.00 77.49 98 LEU B C 1
ATOM 1811 O O . LEU B 1 102 ? -21.656 27.692 44.109 1.00 74.89 98 LEU B O 1
ATOM 1816 N N . GLY B 1 103 ? -22.735 28.402 42.288 1.00 79.14 99 GLY B N 1
ATOM 1817 C CA . GLY B 1 103 ? -23.737 29.092 43.105 1.00 80.12 99 GLY B CA 1
ATOM 1818 C C . GLY B 1 103 ? -24.497 28.116 43.966 1.00 75.09 99 GLY B C 1
ATOM 1819 O O . GLY B 1 103 ? -24.711 28.363 45.145 1.00 84.23 99 GLY B O 1
ATOM 1820 N N . GLU B 1 104 ? -24.893 26.991 43.388 1.00 78.10 100 GLU B N 1
ATOM 1821 C CA . GLU B 1 104 ? -25.605 25.945 44.151 1.00 80.64 100 GLU B CA 1
ATOM 1822 C C . GLU B 1 104 ? -24.698 25.372 45.261 1.00 80.53 100 GLU B C 1
ATOM 1823 O O . GLU B 1 104 ? -25.116 25.226 46.400 1.00 75.32 100 GLU B O 1
ATOM 1829 N N . PHE B 1 105 ? -23.449 25.111 44.902 1.00 75.19 101 PHE B N 1
ATOM 1830 C CA . PHE B 1 105 ? -22.499 24.577 45.817 1.00 71.33 101 PHE B CA 1
ATOM 1831 C C . PHE B 1 105 ? -22.251 25.500 46.989 1.00 70.39 101 PHE B C 1
ATOM 1832 O O . PHE B 1 105 ? -22.272 25.089 48.142 1.00 66.85 101 PHE B O 1
ATOM 1840 N N . LEU B 1 106 ? -22.017 26.764 46.696 1.00 75.65 102 LEU B N 1
ATOM 1841 C CA . LEU B 1 106 ? -21.841 27.764 47.750 1.00 76.93 102 LEU B CA 1
ATOM 1842 C C . LEU B 1 106 ? -23.070 27.941 48.625 1.00 80.28 102 LEU B C 1
ATOM 1843 O O . LEU B 1 106 ? -22.941 28.143 49.827 1.00 78.22 102 LEU B O 1
ATOM 1848 N N . LYS B 1 107 ? -24.263 27.847 48.040 1.00 87.88 103 LYS B N 1
ATOM 1849 C CA . LYS B 1 107 ? -25.491 27.858 48.857 1.00 91.52 103 LYS B CA 1
ATOM 1850 C C . LYS B 1 107 ? -25.454 26.664 49.849 1.00 83.65 103 LYS B C 1
ATOM 1851 O O . LYS B 1 107 ? -25.743 26.793 51.042 1.00 79.29 103 LYS B O 1
ATOM 1855 N N . LEU B 1 108 ? -25.047 25.509 49.347 1.00 73.59 104 LEU B N 1
ATOM 1856 C CA . LEU B 1 108 ? -24.993 24.332 50.174 1.00 75.38 104 LEU B CA 1
ATOM 1857 C C . LEU B 1 108 ? -23.963 24.430 51.298 1.00 73.71 104 LEU B C 1
ATOM 1858 O O . LEU B 1 108 ? -24.214 23.991 52.399 1.00 71.92 104 LEU B O 1
ATOM 1863 N N . ASP B 1 109 ? -22.814 25.000 51.008 1.00 72.40 105 ASP B N 1
ATOM 1864 C CA . ASP B 1 109 ? -21.799 25.097 52.011 1.00 75.79 105 ASP B CA 1
ATOM 1865 C C . ASP B 1 109 ? -22.209 26.044 53.113 1.00 77.55 105 ASP B C 1
ATOM 1866 O O . ASP B 1 109 ? -21.851 25.838 54.265 1.00 85.66 105 ASP B O 1
ATOM 1871 N N . ARG B 1 110 ? -22.934 27.088 52.761 1.00 79.36 106 ARG B N 1
ATOM 1872 C CA . ARG B 1 110 ? -23.452 28.013 53.758 1.00 85.03 106 ARG B CA 1
ATOM 1873 C C . ARG B 1 110 ? -24.431 27.316 54.659 1.00 83.78 106 ARG B C 1
ATOM 1874 O O . ARG B 1 110 ? -24.436 27.534 55.866 1.00 92.56 106 ARG B O 1
ATOM 1882 N N . GLU B 1 111 ? -25.254 26.441 54.117 1.00 77.56 107 GLU B N 1
ATOM 1883 C CA . GLU B 1 111 ? -26.161 25.746 55.010 1.00 76.76 107 GLU B CA 1
ATOM 1884 C C . GLU B 1 111 ? -25.380 24.798 55.940 1.00 75.97 107 GLU B C 1
ATOM 1885 O O . GLU B 1 111 ? -25.745 24.612 57.128 1.00 73.98 107 GLU B O 1
ATOM 1891 N N . ARG B 1 112 ? -24.322 24.196 55.408 1.00 68.00 108 ARG B N 1
ATOM 1892 C CA . ARG B 1 112 ? -23.526 23.273 56.209 1.00 72.31 108 ARG B CA 1
ATOM 1893 C C . ARG B 1 112 ? -22.895 24.002 57.405 1.00 72.88 108 ARG B C 1
ATOM 1894 O O . ARG B 1 112 ? -22.924 23.520 58.518 1.00 73.39 108 ARG B O 1
ATOM 1902 N N . ALA B 1 113 ? -22.378 25.193 57.162 1.00 78.41 109 ALA B N 1
ATOM 1903 C CA . ALA B 1 113 ? -21.782 26.012 58.219 1.00 77.24 109 ALA B CA 1
ATOM 1904 C C . ALA B 1 113 ? -22.785 26.395 59.302 1.00 78.64 109 ALA B C 1
ATOM 1905 O O . ALA B 1 113 ? -22.491 26.265 60.491 1.00 83.39 109 ALA B O 1
ATOM 1907 N N . LYS B 1 114 ? -23.985 26.790 58.894 1.00 80.95 110 LYS B N 1
ATOM 1908 C CA . LYS B 1 114 ? -25.088 26.984 59.845 1.00 82.79 110 LYS B CA 1
ATOM 1909 C C . LYS B 1 114 ? -25.422 25.687 60.587 1.00 82.08 110 LYS B C 1
ATOM 1910 O O . LYS B 1 114 ? -25.734 25.722 61.781 1.00 87.18 110 LYS B O 1
ATOM 1913 N N . ASN B 1 115 ? -25.380 24.535 59.919 1.00 79.46 111 ASN B N 1
ATOM 1914 C CA . ASN B 1 115 ? -25.735 23.315 60.642 1.00 72.96 111 ASN B CA 1
ATOM 1915 C C . ASN B 1 115 ? -24.686 23.036 61.692 1.00 74.22 111 ASN B C 1
ATOM 1916 O O . ASN B 1 115 ? -25.014 22.604 62.808 1.00 75.89 111 ASN B O 1
ATOM 1921 N N . LYS B 1 116 ? -23.434 23.329 61.354 1.00 73.57 112 LYS B N 1
ATOM 1922 C CA . LYS B 1 116 ? -22.313 23.065 62.256 1.00 76.46 112 LYS B CA 1
ATOM 1923 C C . LYS B 1 116 ? -22.454 23.884 63.525 1.00 78.85 112 LYS B C 1
ATOM 1924 O O . LYS B 1 116 ? -22.320 23.373 64.626 1.00 82.80 112 LYS B O 1
ATOM 1930 N N . ILE B 1 117 ? -22.713 25.164 63.346 1.00 78.99 113 ILE B N 1
ATOM 1931 C CA . ILE B 1 117 ? -22.917 26.056 64.468 1.00 84.05 113 ILE B CA 1
ATOM 1932 C C . ILE B 1 117 ? -24.070 25.591 65.329 1.00 79.66 113 ILE B C 1
ATOM 1933 O O . ILE B 1 117 ? -23.909 25.441 66.526 1.00 85.78 113 ILE B O 1
ATOM 1938 N N . ALA B 1 118 ? -25.211 25.311 64.713 1.00 79.93 114 ALA B N 1
ATOM 1939 C CA . ALA B 1 118 ? -26.367 24.809 65.464 1.00 78.71 114 ALA B CA 1
ATOM 1940 C C . ALA B 1 118 ? -26.018 23.578 66.299 1.00 75.50 114 ALA B C 1
ATOM 1941 O O . ALA B 1 118 ? -26.476 23.430 67.449 1.00 80.36 114 ALA B O 1
ATOM 1943 N N . LYS B 1 119 ? -25.222 22.694 65.722 1.00 73.09 115 LYS B N 1
ATOM 1944 C CA . LYS B 1 119 ? -24.871 21.448 66.405 1.00 78.89 115 LYS B CA 1
ATOM 1945 C C . LYS B 1 119 ? -23.979 21.745 67.613 1.00 79.10 115 LYS B C 1
ATOM 1946 O O . LYS B 1 119 ? -24.188 21.193 68.680 1.00 77.49 115 LYS B O 1
ATOM 1952 N N . GLU B 1 120 ? -22.968 22.586 67.391 1.00 75.78 116 GLU B N 1
ATOM 1953 C CA . GLU B 1 120 ? -22.053 22.986 68.424 1.00 82.75 116 GLU B CA 1
ATOM 1954 C C . GLU B 1 120 ? -22.821 23.662 69.535 1.00 86.84 116 GLU B C 1
ATOM 1955 O O . GLU B 1 120 ? -22.544 23.415 70.715 1.00 85.23 116 GLU B O 1
ATOM 1961 N N . THR B 1 121 ? -23.830 24.454 69.199 1.00 82.38 117 THR B N 1
ATOM 1962 C CA . THR B 1 121 ? -24.544 25.106 70.281 1.00 85.87 117 THR B CA 1
ATOM 1963 C C . THR B 1 121 ? -25.493 24.105 70.959 1.00 83.20 117 THR B C 1
ATOM 1964 O O . THR B 1 121 ? -25.744 24.191 72.156 1.00 79.12 117 THR B O 1
ATOM 1968 N N . ASN B 1 122 ? -25.993 23.125 70.228 1.00 82.69 118 ASN B N 1
ATOM 1969 C CA . ASN B 1 122 ? -26.788 22.107 70.903 1.00 82.90 118 ASN B CA 1
ATOM 1970 C C . ASN B 1 122 ? -25.923 21.301 71.890 1.00 80.79 118 ASN B C 1
ATOM 1971 O O . ASN B 1 122 ? -26.373 20.944 72.971 1.00 84.42 118 ASN B O 1
ATOM 1976 N N . ASN B 1 123 ? -24.679 21.039 71.523 1.00 73.51 119 ASN B N 1
ATOM 1977 C CA . ASN B 1 123 ? -23.783 20.326 72.390 1.00 76.18 119 ASN B CA 1
ATOM 1978 C C . ASN B 1 123 ? -23.495 21.142 73.676 1.00 81.86 119 ASN B C 1
ATOM 1979 O O . ASN B 1 123 ? -23.514 20.605 74.783 1.00 80.95 119 ASN B O 1
ATOM 1984 N N . LYS B 1 124 ? -23.203 22.428 73.513 1.00 80.30 120 LYS B N 1
ATOM 1985 C CA . LYS B 1 124 ? -22.976 23.311 74.652 1.00 84.14 120 LYS B CA 1
ATOM 1986 C C . LYS B 1 124 ? -24.172 23.341 75.604 1.00 80.80 120 LYS B C 1
ATOM 1987 O O . LYS B 1 124 ? -23.986 23.267 76.818 1.00 82.57 120 LYS B O 1
ATOM 1993 N N . LYS B 1 125 ? -25.383 23.387 75.052 1.00 78.89 121 LYS B N 1
ATOM 1994 C CA . LYS B 1 125 ? -26.627 23.306 75.855 1.00 77.87 121 LYS B CA 1
ATOM 1995 C C . LYS B 1 125 ? -26.654 22.017 76.677 1.00 74.41 121 LYS B C 1
ATOM 1996 O O . LYS B 1 125 ? -26.992 22.046 77.856 1.00 77.11 121 LYS B O 1
ATOM 2002 N N . LYS B 1 126 ? -26.249 20.898 76.081 1.00 74.55 122 LYS B N 1
ATOM 2003 C CA . LYS B 1 126 ? -26.289 19.599 76.772 1.00 76.48 122 LYS B CA 1
ATOM 2004 C C . LYS B 1 126 ? -25.228 19.509 77.889 1.00 79.25 122 LYS B C 1
ATOM 2005 O O . LYS B 1 126 ? -25.498 18.992 78.966 1.00 79.12 122 LYS B O 1
ATOM 2009 N N . GLU B 1 127 ? -24.049 20.062 77.648 1.00 79.02 123 GLU B N 1
ATOM 2010 C CA . GLU B 1 127 ? -22.991 20.096 78.643 1.00 82.71 123 GLU B CA 1
ATOM 2011 C C . GLU B 1 127 ? -23.390 20.991 79.822 1.00 85.30 123 GLU B C 1
ATOM 2012 O O . GLU B 1 127 ? -23.235 20.594 80.980 1.00 89.38 123 GLU B O 1
ATOM 2018 N N . PHE B 1 128 ? -23.909 22.181 79.525 1.00 78.26 124 PHE B N 1
ATOM 2019 C CA . PHE B 1 128 ? -24.381 23.120 80.553 1.00 78.28 124 PHE B CA 1
ATOM 2020 C C . PHE B 1 128 ? -25.414 22.478 81.460 1.00 77.84 124 PHE B C 1
ATOM 2021 O O . PHE B 1 128 ? -25.299 22.562 82.668 1.00 75.68 124 PHE B O 1
ATOM 2029 N N . GLU B 1 129 ? -26.385 21.805 80.862 1.00 78.43 125 GLU B N 1
ATOM 2030 C CA . GLU B 1 129 ? -27.474 21.169 81.604 1.00 83.38 125 GLU B CA 1
ATOM 2031 C C . GLU B 1 129 ? -26.949 20.022 82.475 1.00 77.80 125 GLU B C 1
ATOM 2032 O O . GLU B 1 129 ? -27.478 19.753 83.533 1.00 78.55 125 GLU B O 1
ATOM 2038 N N . GLU B 1 130 ? -25.923 19.341 82.003 1.00 75.63 126 GLU B N 1
ATOM 2039 C CA . GLU B 1 130 ? -25.295 18.240 82.733 1.00 78.32 126 GLU B CA 1
ATOM 2040 C C . GLU B 1 130 ? -24.489 18.763 83.929 1.00 80.12 126 GLU B C 1
ATOM 2041 O O . GLU B 1 130 ? -24.554 18.201 85.022 1.00 79.74 126 GLU B O 1
ATOM 2047 N N . THR B 1 131 ? -23.741 19.838 83.720 1.00 75.57 127 THR B N 1
ATOM 2048 C CA . THR B 1 131 ? -23.090 20.511 84.826 1.00 80.45 127 THR B CA 1
ATOM 2049 C C . THR B 1 131 ? -24.116 21.011 85.847 1.00 76.96 127 THR B C 1
ATOM 2050 O O . THR B 1 131 ? -23.953 20.837 87.067 1.00 74.28 127 THR B O 1
ATOM 2054 N N . ALA B 1 132 ? -25.198 21.602 85.353 1.00 72.59 128 ALA B N 1
ATOM 2055 C CA . ALA B 1 132 ? -26.229 22.063 86.268 1.00 73.25 128 ALA B CA 1
ATOM 2056 C C . ALA B 1 132 ? -26.761 20.901 87.110 1.00 70.71 128 ALA B C 1
ATOM 2057 O O . ALA B 1 132 ? -27.041 21.077 88.277 1.00 73.60 128 ALA B O 1
ATOM 2059 N N . LYS B 1 133 ? -26.919 19.721 86.517 1.00 78.58 129 LYS B N 1
ATOM 2060 C CA . LYS B 1 133 ? -27.423 18.568 87.278 1.00 82.07 129 LYS B CA 1
ATOM 2061 C C . LYS B 1 133 ? -26.461 18.217 88.400 1.00 77.93 129 LYS B C 1
ATOM 2062 O O . LYS B 1 133 ? -26.882 17.919 89.508 1.00 71.70 129 LYS B O 1
ATOM 2065 N N . LYS B 1 134 ? -25.166 18.246 88.111 1.00 75.70 130 LYS B N 1
ATOM 2066 C CA . LYS B 1 134 ? -24.175 17.879 89.113 1.00 75.22 130 LYS B CA 1
ATOM 2067 C C . LYS B 1 134 ? -24.213 18.893 90.261 1.00 72.28 130 LYS B C 1
ATOM 2068 O O . LYS B 1 134 ? -24.179 18.525 91.433 1.00 74.11 130 LYS B O 1
ATOM 2072 N N . VAL B 1 135 ? -24.311 20.166 89.928 1.00 72.65 131 VAL B N 1
ATOM 2073 C CA . VAL B 1 135 ? -24.333 21.200 90.947 1.00 72.27 131 VAL B CA 1
ATOM 2074 C C . VAL B 1 135 ? -25.542 21.017 91.851 1.00 74.35 131 VAL B C 1
ATOM 2075 O O . VAL B 1 135 ? -25.420 21.005 93.094 1.00 72.97 131 VAL B O 1
ATOM 2079 N N . ARG B 1 136 ? -26.692 20.816 91.221 1.00 70.50 132 ARG B N 1
ATOM 2080 C CA . ARG B 1 136 ? -27.953 20.590 91.933 1.00 72.24 132 ARG B CA 1
ATOM 2081 C C . ARG B 1 136 ? -27.851 19.432 92.946 1.00 72.29 132 ARG B C 1
ATOM 2082 O O . ARG B 1 136 ? -28.165 19.588 94.150 1.00 77.42 132 ARG B O 1
ATOM 2090 N N . ARG B 1 137 ? -27.373 18.295 92.476 1.00 69.17 133 ARG B N 1
ATOM 2091 C CA . ARG B 1 137 ? -27.282 17.099 93.309 1.00 73.03 133 ARG B CA 1
ATOM 2092 C C . ARG B 1 137 ? -26.381 17.364 94.509 1.00 71.03 133 ARG B C 1
ATOM 2093 O O . ARG B 1 137 ? -26.711 17.015 95.658 1.00 73.36 133 ARG B O 1
ATOM 2096 N N . ALA B 1 138 ? -25.289 18.050 94.260 1.00 65.28 134 ALA B N 1
ATOM 2097 C CA . ALA B 1 138 ? -24.322 18.309 95.320 1.00 68.82 134 ALA B CA 1
ATOM 2098 C C . ALA B 1 138 ? -24.865 19.265 96.386 1.00 74.12 134 ALA B C 1
ATOM 2099 O O . ALA B 1 138 ? -24.626 19.069 97.580 1.00 87.11 134 ALA B O 1
ATOM 2101 N N . ILE B 1 139 ? -25.625 20.264 95.960 1.00 72.16 135 ILE B N 1
ATOM 2102 C CA . ILE B 1 139 ? -26.330 21.150 96.893 1.00 76.26 135 ILE B CA 1
ATOM 2103 C C . ILE B 1 139 ? -27.395 20.403 97.707 1.00 79.45 135 ILE B C 1
ATOM 2104 O O . ILE B 1 139 ? -27.489 20.585 98.899 1.00 80.06 135 ILE B O 1
ATOM 2109 N N . GLU B 1 140 ? -28.206 19.588 97.050 1.00 82.32 136 GLU B N 1
ATOM 2110 C CA . GLU B 1 140 ? -29.166 18.751 97.755 1.00 82.40 136 GLU B CA 1
ATOM 2111 C C . GLU B 1 140 ? -28.475 17.891 98.810 1.00 88.69 136 GLU B C 1
ATOM 2112 O O . GLU B 1 140 ? -28.964 17.790 99.934 1.00 95.10 136 GLU B O 1
ATOM 2118 N N . GLN B 1 141 ? -27.339 17.286 98.466 1.00 88.93 137 GLN B N 1
ATOM 2119 C CA . GLN B 1 141 ? -26.656 16.402 99.405 1.00 91.81 137 GLN B CA 1
ATOM 2120 C C . GLN B 1 141 ? -26.210 17.189 100.617 1.00 94.25 137 GLN B C 1
ATOM 2121 O O . GLN B 1 141 ? -26.369 16.739 101.749 1.00 101.19 137 GLN B O 1
ATOM 2127 N N . LEU B 1 142 ? -25.692 18.380 100.378 1.00 93.30 138 LEU B N 1
ATOM 2128 C CA . LEU B 1 142 ? -25.201 19.260 101.439 1.00 97.06 138 LEU B CA 1
ATOM 2129 C C . LEU B 1 142 ? -26.305 19.809 102.366 1.00 104.62 138 LEU B C 1
ATOM 2130 O O . LEU B 1 142 ? -26.099 19.882 103.591 1.00 114.53 138 LEU B O 1
ATOM 2135 N N . ALA B 1 143 ? -27.467 20.166 101.808 1.00 100.85 139 ALA B N 1
ATOM 2136 C CA . ALA B 1 143 ? -28.630 20.585 102.618 1.00 103.04 139 ALA B CA 1
ATOM 2137 C C . ALA B 1 143 ? -29.094 19.497 103.606 1.00 102.04 139 ALA B C 1
ATOM 2138 O O . ALA B 1 143 ? -29.492 19.807 104.728 1.00 112.99 139 ALA B O 1
ATOM 2140 N N . ALA B 1 144 ? -29.017 18.229 103.211 1.00 99.95 140 ALA B N 1
ATOM 2141 C CA . ALA B 1 144 ? -29.407 17.118 104.099 1.00 108.00 140 ALA B CA 1
ATOM 2142 C C . ALA B 1 144 ? -28.373 16.853 105.206 1.00 112.61 140 ALA B C 1
ATOM 2143 O O . ALA B 1 144 ? -28.734 16.434 106.299 1.00 110.85 140 ALA B O 1
ATOM 2145 N N . ALA C 2 1 ? 0.019 47.894 24.587 1.00 125.31 1 ALA C N 1
ATOM 2146 C CA . ALA C 2 1 ? 0.818 47.126 25.586 1.00 114.79 1 ALA C CA 1
ATOM 2147 C C . ALA C 2 1 ? 1.715 46.071 24.921 1.00 101.80 1 ALA C C 1
ATOM 2148 O O . ALA C 2 1 ? 1.337 45.452 23.911 1.00 109.50 1 ALA C O 1
ATOM 2150 N N . ARG C 2 2 ? 2.902 45.876 25.490 1.00 96.38 2 ARG C N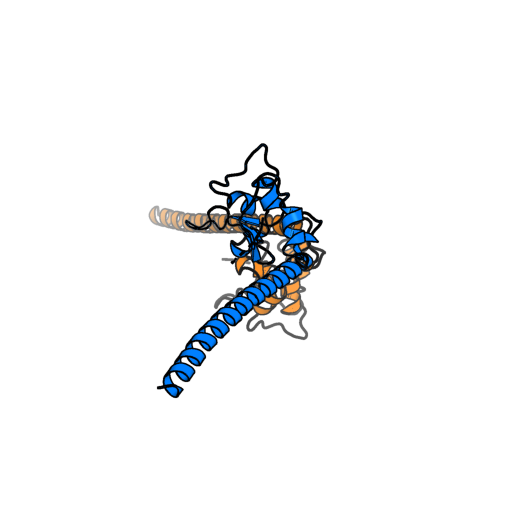 1
ATOM 2151 C CA . ARG C 2 2 ? 3.889 44.904 24.975 1.00 107.23 2 ARG C CA 1
ATOM 2152 C C . ARG C 2 2 ? 4.181 43.854 26.041 1.00 105.52 2 ARG C C 1
ATOM 2153 O O . ARG C 2 2 ? 3.989 44.102 27.252 1.00 97.63 2 ARG C O 1
ATOM 2176 N N . GLN C 2 5 ? 10.143 41.662 28.816 1.00 120.80 5 GLN C N 1
ATOM 2177 C CA . GLN C 2 5 ? 11.377 40.980 28.403 1.00 111.37 5 GLN C CA 1
ATOM 2178 C C . GLN C 2 5 ? 12.461 41.268 29.433 1.00 108.72 5 GLN C C 1
ATOM 2179 O O . GLN C 2 5 ? 12.155 41.347 30.630 1.00 104.15 5 GLN C O 1
ATOM 2181 N N . ALA D 2 1 ? -30.169 1.570 62.557 1.00 83.17 1 ALA F N 1
ATOM 2182 C CA . ALA D 2 1 ? -29.176 2.351 63.360 1.00 88.08 1 ALA F CA 1
ATOM 2183 C C . ALA D 2 1 ? -29.885 3.278 64.331 1.00 76.14 1 ALA F C 1
ATOM 2184 O O . ALA D 2 1 ? -31.086 3.429 64.245 1.00 76.23 1 ALA F O 1
ATOM 2186 N N . ARG D 2 2 ? -29.165 3.917 65.248 1.00 75.81 2 ARG F N 1
ATOM 2187 C CA . ARG D 2 2 ? -29.852 4.798 66.221 1.00 84.50 2 ARG F CA 1
ATOM 2188 C C . ARG D 2 2 ? -29.017 6.022 66.556 1.00 74.60 2 ARG F C 1
ATOM 2189 O O . ARG D 2 2 ? -27.776 5.959 66.575 1.00 84.18 2 ARG F O 1
ATOM 2218 N N . GLN D 2 5 ? -26.086 8.532 72.078 1.00 125.62 5 GLN F N 1
ATOM 2219 C CA . GLN D 2 5 ? -26.367 9.308 73.312 1.00 134.63 5 GLN F CA 1
ATOM 2220 C C . GLN D 2 5 ? -25.152 9.447 74.238 1.00 129.93 5 GLN F C 1
ATOM 2221 O O . GLN D 2 5 ? -24.117 8.831 73.998 1.00 100.78 5 GLN F O 1
ATOM 2227 N N . THR D 2 6 ? -25.281 10.320 75.244 1.00 145.80 6 THR F N 1
ATOM 2228 C CA . THR D 2 6 ? -24.509 10.234 76.503 1.00 153.83 6 THR F CA 1
ATOM 2229 C C . THR D 2 6 ? -25.521 10.365 77.641 1.00 148.30 6 THR F C 1
ATOM 2230 O O . THR D 2 6 ? -25.214 10.073 78.794 1.00 161.26 6 THR F O 1
#

GO terms:
  GO:0000775 chromosome, centromeric region (C, IDA)
  GO:0030496 midbody (C, IDA)
  GO:0000776 kinetochore (C, IDA)
  GO:0005634 nucleus (C, IDA)
  GO:0008017 microtubule binding (F, TAS)
  GO:0008284 positive regulation of cell population proliferation (P, TAS)
  GO:0045892 negative regulation of DNA-templated transcription (P, IMP)
  GO:0005515 protein binding (F, IPI)
  GO:0005654 nucleoplasm (C, TAS)
  GO:0005829 cytosol (C, TAS)
  GO:0005737 cytoplasm (C, IDA)
  GO:0042802 identical protein binding (F, IPI)
  GO:0045171 intercellular bridge (C, IDA)
  GO:0043066 negative regulation of apoptotic process (P, IDA)
  GO:0015630 microtubule cytoskeleton (C, IDA)
  GO:0000228 nuclear chromosome (C, IDA)
  GO:0005829 cytosol (C, IDA)
  GO:0005737 cytoplasm (C, EXP)
  GO:0043066 negative regulation of apoptotic process (P, IMP)
  GO:0031503 protein-containing complex localization (P, IMP)

InterPro domains:
  IPR001370 BIR repeat [PF00653] (18-87)
  IPR001370 BIR repeat [PS50143] (18-88)
  IPR001370 BIR repeat [SM00238] (13-89)
  IPR001370 BIR repeat [cd00022] (16-87)
  IPR051190 Baculoviral IAP repeat-containing [PTHR46771] (6-140)

Secondary structure (DSSP, 8-state):
---TTTGGGSHHHHHHT-SS-S--TTSSS-HHHHHHTTEEE---SS-TT-EEETTT--EE----TT--HHHHHHHH-TT-GGGG--S-GGGSBHHHHHHHHHHHHHHHHHHHHHHHHHHHHHHHHHHHHHHHHHHH-/---TTTGGGSHHHHHHT-SS-S--TT-SS-HHHHHHTTEEE---SS-TT-EEETTT--EE----TT--HHHHHHHH-TT-GGGG--S-GGGSBHHHHHHHHHHHHHHHHHHHHHHHHHHHHHHHHHHHHHHHHHH-/---/----

Sequence (280 aa):
TLPPAWQPFLKDHRISTFKNWPFLEGCACTPERMAEAGFIHCPTENEPDLAQCFFCFKELEGWEPDDDPIEEHKKHSSGCAFLSVKKQFEELTLGEFLKLDRERAKNKIAKETNNKKKEFEETAKKVRRAIEQLAAMTLPPAWQPFLKDHRISTFKNWPFLEGCACTPERMAEAGFIHCPTENEPDLAQCFFCFKELEGWEPDDDPIEEHKKHSSGCAFLSVKKQFEELTLGEFLKLDRERAKNKIAKETNNKKKEFEETAKKVRRAIEQLAAARQARQT

Foldseek 3Di:
DDDPLCLLVDLVSQLVQDDPQPADPPFQPHSSQLSVQQWHADADPVQRRWIARLQLGDIDGPDDRHDRNNVVCCVRPVPGCVNVDDDDPVVDDPVRVVVSVVNSVVSVVVVVVVVVVVVVVVVVVVVVVVVVVVVVD/DDDPLCQLVDLVSQLVQDDPQPQDPPFQPHSSQLSVQQWHQDADPVQRRWIARLQLGDIDGPDDRHDRNNVVCCVRPVPGCVNVDPDDPVVDDPVRVVVSVVNSVVSVVVVVVVVVVVVVVVVVVVVVVVVVVVVD/DQPD

Organism: Homo sapiens (NCBI:txid9606)

B-factor: mean 90.35, std 18.78, range [58.91, 187.93]

Nearest PDB structures (foldseek):
  3ueh-assembly1_B  TM=1.003E+00  e=8.419E-24  Homo sapiens
  3uei-assembly1_A  TM=9.783E-01  e=8.419E-24  Homo sapiens
  3uij-assembly1_A  TM=9.723E-01  e=1.020E-23  Homo sapiens
  3ueg-assembly1_A  TM=9.665E-01  e=1.704E-23  Homo sapiens
  3uij-assembly1_B  TM=1.001E+00  e=1.826E-22  Homo sapiens